Protein AF-A0A427XMD1-F1 (afdb_monomer)

Structure (mmCIF, N/CA/C/O backbone):
data_AF-A0A427XMD1-F1
#
_entry.id   AF-A0A427XMD1-F1
#
loop_
_atom_site.group_PDB
_atom_site.id
_atom_site.type_symbol
_atom_site.label_atom_id
_atom_site.label_alt_id
_atom_site.label_comp_id
_atom_site.label_asym_id
_atom_site.label_entity_id
_atom_site.label_seq_id
_atom_site.pdbx_PDB_ins_code
_atom_site.Cartn_x
_atom_site.Cartn_y
_atom_site.Cartn_z
_atom_site.occupancy
_atom_site.B_iso_or_equiv
_atom_site.auth_seq_id
_atom_site.auth_comp_id
_atom_site.auth_asym_id
_atom_site.auth_atom_id
_atom_site.pdbx_PDB_model_num
ATOM 1 N N . MET A 1 1 ? 3.846 19.536 -23.872 1.00 51.06 1 MET A N 1
ATOM 2 C CA . MET A 1 1 ? 4.154 20.119 -22.542 1.00 51.06 1 MET A CA 1
ATOM 3 C C . MET A 1 1 ? 4.049 19.098 -21.405 1.00 51.06 1 MET A C 1
ATOM 5 O O . MET A 1 1 ? 5.031 18.946 -20.690 1.00 51.06 1 MET A O 1
ATOM 9 N N . ALA A 1 2 ? 2.951 18.340 -21.271 1.00 52.78 2 ALA A N 1
ATOM 10 C CA . ALA A 1 2 ? 2.796 17.311 -20.225 1.00 52.78 2 ALA A CA 1
ATOM 11 C C . ALA A 1 2 ? 3.897 16.225 -20.228 1.00 52.78 2 ALA A C 1
ATOM 13 O O . ALA A 1 2 ? 4.418 15.861 -19.177 1.00 52.78 2 ALA A O 1
ATOM 14 N N . THR A 1 3 ? 4.334 15.774 -21.407 1.00 64.88 3 THR A N 1
ATOM 15 C CA . THR A 1 3 ? 5.387 14.752 -21.559 1.00 64.88 3 THR A CA 1
ATOM 16 C C . THR A 1 3 ? 6.749 15.221 -21.043 1.00 64.88 3 THR A C 1
ATOM 18 O O . THR A 1 3 ? 7.460 14.461 -20.395 1.00 64.88 3 THR A O 1
ATOM 21 N N . ALA A 1 4 ? 7.093 16.494 -21.263 1.00 72.25 4 ALA A N 1
ATOM 22 C CA . ALA A 1 4 ? 8.351 17.075 -20.796 1.00 72.25 4 ALA A CA 1
ATOM 23 C C . ALA A 1 4 ? 8.359 17.275 -19.270 1.00 72.25 4 ALA A C 1
ATOM 25 O O . ALA A 1 4 ? 9.385 17.074 -18.623 1.00 72.25 4 ALA A O 1
ATOM 26 N N . ALA A 1 5 ? 7.213 17.630 -18.681 1.00 71.69 5 ALA A N 1
ATOM 27 C CA . ALA A 1 5 ? 7.061 17.718 -17.231 1.00 71.69 5 ALA A CA 1
ATOM 28 C C . ALA A 1 5 ? 7.192 16.337 -16.563 1.00 71.69 5 ALA A C 1
ATOM 30 O O . ALA A 1 5 ? 7.943 16.194 -15.600 1.00 71.69 5 ALA A O 1
ATOM 31 N N . LEU A 1 6 ? 6.548 15.307 -17.127 1.00 69.06 6 LEU A N 1
ATOM 32 C CA . LEU A 1 6 ? 6.663 13.917 -16.668 1.00 69.06 6 LEU A CA 1
ATOM 33 C C . LEU A 1 6 ? 8.099 13.389 -16.761 1.00 69.06 6 LEU A C 1
ATOM 35 O O . LEU A 1 6 ? 8.588 12.769 -15.820 1.00 69.06 6 LEU A O 1
ATOM 39 N N . GLN A 1 7 ? 8.797 13.676 -17.861 1.00 74.62 7 GLN A N 1
ATOM 40 C CA . GLN A 1 7 ? 10.205 13.309 -18.032 1.00 74.62 7 GLN A CA 1
ATOM 41 C C . GLN A 1 7 ? 11.110 13.997 -17.010 1.00 74.62 7 GLN A C 1
ATOM 43 O O . GLN A 1 7 ? 11.946 13.343 -16.392 1.00 74.62 7 GLN A O 1
ATOM 48 N N . ARG A 1 8 ? 10.922 15.303 -16.789 1.00 79.44 8 ARG A N 1
ATOM 49 C CA . ARG A 1 8 ? 11.677 16.066 -15.785 1.00 79.44 8 ARG A CA 1
ATOM 50 C C . ARG A 1 8 ? 11.442 15.540 -14.375 1.00 79.44 8 ARG A C 1
ATOM 52 O O . ARG A 1 8 ? 12.402 15.382 -13.625 1.00 79.44 8 ARG A O 1
ATOM 59 N N . PHE A 1 9 ? 10.192 15.238 -14.032 1.00 77.25 9 PHE A N 1
ATOM 60 C CA . PHE A 1 9 ? 9.845 14.650 -12.743 1.00 77.25 9 PHE A CA 1
ATOM 61 C C . PHE A 1 9 ? 10.463 13.259 -12.573 1.00 77.25 9 PHE A C 1
ATOM 63 O O . PHE A 1 9 ? 11.109 13.002 -11.562 1.00 77.25 9 PHE A O 1
ATOM 70 N N . SER A 1 10 ? 10.334 12.390 -13.580 1.00 71.44 10 SER A N 1
ATOM 71 C CA . SER A 1 10 ? 10.929 11.051 -13.570 1.00 71.44 10 SER A CA 1
ATOM 72 C C . SER A 1 10 ? 12.451 11.111 -13.410 1.00 71.44 10 SER A C 1
ATOM 74 O O . SER A 1 10 ? 12.996 10.428 -12.548 1.00 71.44 10 SER A O 1
ATOM 76 N N . ALA A 1 11 ? 13.135 11.980 -14.158 1.00 78.38 11 ALA A N 1
ATOM 77 C CA . ALA A 1 11 ? 14.581 12.160 -14.049 1.00 78.38 11 ALA A CA 1
ATOM 78 C C . ALA A 1 11 ? 15.003 12.701 -12.672 1.00 78.38 11 ALA A C 1
ATOM 80 O O . ALA A 1 11 ? 15.972 12.220 -12.086 1.00 78.38 11 ALA A O 1
ATOM 81 N N . PHE A 1 12 ? 14.268 13.677 -12.131 1.00 83.31 12 PHE A N 1
ATOM 82 C CA . PHE A 1 12 ? 14.507 14.205 -10.788 1.00 83.31 12 PHE A CA 1
ATOM 83 C C . PHE A 1 12 ? 14.333 13.128 -9.711 1.00 83.31 12 PHE A C 1
ATOM 85 O O . PHE A 1 12 ? 15.204 12.978 -8.851 1.00 83.31 12 PHE A O 1
ATOM 92 N N . TYR A 1 13 ? 13.230 12.378 -9.776 1.00 73.88 13 TYR A N 1
ATOM 93 C CA . TYR A 1 13 ? 12.914 11.315 -8.831 1.00 73.88 13 TYR A CA 1
ATOM 94 C C . TYR A 1 13 ? 13.966 10.208 -8.878 1.00 73.88 13 TYR A C 1
ATOM 96 O O . TYR A 1 13 ? 14.527 9.877 -7.839 1.00 73.88 13 TYR A O 1
ATOM 104 N N . ASN A 1 14 ? 14.309 9.717 -10.074 1.00 72.81 14 ASN A N 1
ATOM 105 C CA . ASN A 1 14 ? 15.335 8.689 -10.252 1.00 72.81 14 ASN A CA 1
ATOM 106 C C . ASN A 1 14 ? 16.688 9.160 -9.691 1.00 72.81 14 ASN A C 1
ATOM 108 O O . ASN A 1 14 ? 17.288 8.462 -8.886 1.00 72.81 14 ASN A O 1
ATOM 112 N N . ARG A 1 15 ? 17.109 10.405 -9.966 1.00 79.38 15 ARG A N 1
ATOM 113 C CA . ARG A 1 15 ? 18.357 10.963 -9.407 1.00 79.38 15 ARG A CA 1
ATOM 114 C C . ARG A 1 15 ? 18.363 11.003 -7.873 1.00 79.38 15 ARG A C 1
ATOM 116 O O . ARG A 1 15 ? 19.398 10.803 -7.232 1.00 79.38 15 ARG A O 1
ATOM 123 N N . LYS A 1 16 ? 17.225 11.339 -7.261 1.00 75.31 16 LYS A N 1
ATOM 124 C CA . LYS A 1 16 ? 17.088 11.375 -5.798 1.00 75.31 16 LYS A CA 1
ATOM 125 C C . LYS A 1 16 ? 17.032 9.976 -5.201 1.00 75.31 16 LYS A C 1
ATOM 127 O O . LYS A 1 16 ? 17.689 9.748 -4.191 1.00 75.31 16 LYS A O 1
ATOM 132 N N . PHE A 1 17 ? 16.343 9.051 -5.856 1.00 70.56 17 PHE A N 1
ATOM 133 C CA . PHE A 1 17 ? 16.317 7.645 -5.481 1.00 70.56 17 PHE A CA 1
ATOM 134 C C . PHE A 1 17 ? 17.719 7.024 -5.530 1.00 70.56 17 PHE A C 1
ATOM 136 O O . PHE A 1 17 ? 18.131 6.399 -4.561 1.00 70.56 17 PHE A O 1
ATOM 143 N N . ASP A 1 18 ? 18.488 7.282 -6.588 1.00 71.12 18 ASP A N 1
ATOM 144 C CA . ASP A 1 18 ? 19.839 6.730 -6.745 1.00 71.12 18 ASP A CA 1
ATOM 145 C C . ASP A 1 18 ? 20.823 7.275 -5.697 1.00 71.12 18 ASP A C 1
ATOM 147 O O . ASP A 1 18 ? 21.694 6.554 -5.219 1.00 71.12 18 ASP A O 1
ATOM 151 N N . SER A 1 19 ? 20.684 8.550 -5.310 1.00 75.88 19 SER A N 1
ATOM 152 C CA . SER A 1 19 ? 21.583 9.187 -4.333 1.00 75.88 19 SER A CA 1
ATOM 153 C C . SER A 1 19 ? 21.163 8.988 -2.873 1.00 75.88 19 SER A C 1
ATOM 155 O O . SER A 1 19 ? 22.020 8.879 -2.002 1.00 75.88 19 SER A O 1
ATOM 157 N N . HIS A 1 20 ? 19.859 8.980 -2.589 1.00 70.06 20 HIS A N 1
ATOM 158 C CA . HIS A 1 20 ? 19.285 8.926 -1.240 1.00 70.06 20 HIS A CA 1
ATOM 159 C C . HIS A 1 20 ? 18.025 8.042 -1.238 1.00 70.06 20 HIS A C 1
ATOM 161 O O . HIS A 1 20 ? 16.909 8.550 -1.061 1.00 70.06 20 HIS A O 1
ATOM 167 N N . PRO A 1 21 ? 18.169 6.723 -1.442 1.00 66.56 21 PRO A N 1
ATOM 168 C CA . PRO A 1 21 ? 17.037 5.828 -1.676 1.00 66.56 21 PRO A CA 1
ATOM 169 C C . PRO A 1 21 ? 16.071 5.778 -0.489 1.00 66.56 21 PRO A C 1
ATOM 171 O O . PRO A 1 21 ? 14.861 5.900 -0.670 1.00 66.56 21 PRO A O 1
ATOM 174 N N . THR A 1 22 ? 16.590 5.685 0.738 1.00 65.19 22 THR A N 1
ATOM 175 C CA . THR A 1 22 ? 15.776 5.588 1.958 1.00 65.19 22 THR A CA 1
ATOM 176 C C . THR A 1 22 ? 14.961 6.849 2.211 1.00 65.19 22 THR A C 1
ATOM 178 O O . THR A 1 22 ? 13.745 6.779 2.352 1.00 65.19 22 THR A O 1
ATOM 181 N N . THR A 1 23 ? 15.597 8.021 2.204 1.00 66.31 23 THR A N 1
ATOM 182 C CA . THR A 1 23 ? 14.899 9.296 2.424 1.00 66.31 23 THR A CA 1
ATOM 183 C C . THR A 1 23 ? 13.889 9.581 1.318 1.00 66.31 23 THR A C 1
ATOM 185 O O . THR A 1 23 ? 12.787 10.047 1.596 1.00 66.31 23 THR A O 1
ATOM 188 N N . THR A 1 24 ? 14.233 9.265 0.067 1.00 70.75 24 THR A N 1
ATOM 189 C CA . THR A 1 24 ? 13.323 9.452 -1.070 1.00 70.75 24 THR A CA 1
ATOM 190 C C . THR A 1 24 ? 12.080 8.578 -0.926 1.00 70.75 24 THR A C 1
ATOM 192 O O . THR A 1 24 ? 10.974 9.076 -1.121 1.00 70.75 24 THR A O 1
ATOM 195 N N . LEU A 1 25 ? 12.235 7.309 -0.533 1.00 68.06 25 LEU A N 1
ATOM 196 C CA . LEU A 1 25 ? 11.113 6.388 -0.336 1.00 68.06 25 LEU A CA 1
ATOM 197 C C . LEU A 1 25 ? 10.252 6.737 0.878 1.00 68.06 25 LEU A C 1
ATOM 199 O O . LEU A 1 25 ? 9.033 6.689 0.765 1.00 68.06 25 LEU A O 1
ATOM 203 N N . VAL A 1 26 ? 10.848 7.131 2.006 1.00 68.25 26 VAL A N 1
ATOM 204 C CA . VAL A 1 26 ? 10.105 7.596 3.194 1.00 68.25 26 VAL A CA 1
ATOM 205 C C . VAL A 1 26 ? 9.213 8.775 2.837 1.00 68.25 26 VAL A C 1
ATOM 207 O O . VAL A 1 26 ? 7.999 8.717 3.027 1.00 68.25 26 VAL A O 1
ATOM 210 N N . THR A 1 27 ? 9.798 9.819 2.252 1.00 73.56 27 THR A N 1
ATOM 211 C CA . THR A 1 27 ? 9.055 11.028 1.895 1.00 73.56 27 THR A CA 1
ATOM 212 C C . THR A 1 27 ? 8.008 10.743 0.822 1.00 73.56 27 THR A C 1
ATOM 214 O O . THR A 1 27 ? 6.874 11.206 0.937 1.00 73.56 27 THR A O 1
ATOM 217 N N . ALA A 1 28 ? 8.351 9.953 -0.201 1.00 72.50 28 ALA A N 1
ATOM 218 C CA . ALA A 1 28 ? 7.412 9.593 -1.258 1.00 72.50 28 ALA A CA 1
ATOM 219 C C . ALA A 1 28 ? 6.238 8.769 -0.715 1.00 72.50 28 ALA A C 1
ATOM 221 O O . ALA A 1 28 ? 5.094 9.111 -0.990 1.00 72.50 28 ALA A O 1
ATOM 222 N N . ASN A 1 29 ? 6.488 7.739 0.094 1.00 70.88 29 ASN A N 1
ATOM 223 C CA . ASN A 1 29 ? 5.432 6.883 0.635 1.00 70.88 29 ASN A CA 1
ATOM 224 C C . ASN A 1 29 ? 4.533 7.628 1.631 1.00 70.88 29 ASN A C 1
ATOM 226 O O . ASN A 1 29 ? 3.317 7.439 1.603 1.00 70.88 29 ASN A O 1
ATOM 230 N N . GLY A 1 30 ? 5.096 8.503 2.470 1.00 72.38 30 GLY A N 1
ATOM 231 C CA . GLY A 1 30 ? 4.316 9.384 3.342 1.00 72.38 30 GLY A CA 1
ATOM 232 C C . GLY A 1 30 ? 3.404 10.320 2.545 1.00 72.38 30 GLY A C 1
ATOM 233 O O . GLY A 1 30 ? 2.196 10.368 2.787 1.00 72.38 30 GLY A O 1
ATOM 234 N N . ALA A 1 31 ? 3.956 11.010 1.540 1.00 83.06 31 ALA A N 1
ATOM 235 C CA . ALA A 1 31 ? 3.195 11.922 0.688 1.00 83.06 31 ALA A CA 1
ATOM 236 C C . ALA A 1 31 ? 2.112 11.193 -0.123 1.00 83.06 31 ALA A C 1
ATOM 238 O O . ALA A 1 31 ? 0.963 11.627 -0.138 1.00 83.06 31 ALA A O 1
ATOM 239 N N . LEU A 1 32 ? 2.450 10.067 -0.757 1.00 77.75 32 LEU A N 1
ATOM 240 C CA . LEU A 1 32 ? 1.523 9.292 -1.582 1.00 77.75 32 LEU A CA 1
ATOM 241 C C . LEU A 1 32 ? 0.371 8.716 -0.759 1.00 77.75 32 LEU A C 1
ATOM 243 O O . LEU A 1 32 ? -0.776 8.818 -1.184 1.00 77.75 32 LEU A O 1
ATOM 247 N N . SER A 1 33 ? 0.653 8.140 0.412 1.00 72.69 33 SER A N 1
ATOM 248 C CA . SER A 1 33 ? -0.389 7.608 1.301 1.00 72.69 33 SER A CA 1
ATOM 249 C C . SER A 1 33 ? -1.315 8.709 1.809 1.00 72.69 33 SER A C 1
ATOM 251 O O . SER A 1 33 ? -2.527 8.515 1.836 1.00 72.69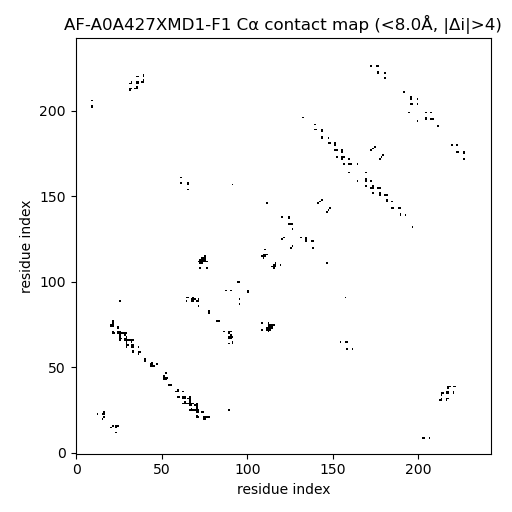 33 SER A O 1
ATOM 253 N N . THR A 1 34 ? -0.760 9.879 2.136 1.00 81.06 34 THR A N 1
ATOM 254 C CA . THR A 1 34 ? -1.542 11.050 2.554 1.00 81.06 34 THR A CA 1
ATOM 255 C C . THR A 1 34 ? -2.441 11.528 1.422 1.00 81.06 34 THR A C 1
ATOM 257 O O . THR A 1 34 ? -3.653 11.566 1.585 1.00 81.06 34 THR A O 1
ATOM 260 N N . ILE A 1 35 ? -1.877 11.820 0.246 1.00 85.31 35 ILE A N 1
ATOM 261 C CA . ILE A 1 35 ? -2.637 12.297 -0.921 1.00 85.31 35 ILE A CA 1
ATOM 262 C C . ILE A 1 35 ? -3.739 11.302 -1.294 1.00 85.31 35 ILE A C 1
ATOM 264 O O . ILE A 1 35 ? -4.868 11.705 -1.562 1.00 85.31 35 ILE A O 1
ATOM 268 N N . ALA A 1 36 ? -3.435 10.005 -1.291 1.00 78.38 36 ALA A N 1
ATOM 269 C CA . ALA A 1 36 ? -4.406 8.970 -1.613 1.00 78.38 36 ALA A CA 1
ATOM 270 C C . ALA A 1 36 ? -5.574 8.925 -0.616 1.00 78.38 36 ALA A C 1
ATOM 272 O O . ALA A 1 36 ? -6.724 8.796 -1.035 1.00 78.38 36 ALA A O 1
ATOM 273 N N . ASP A 1 37 ? -5.299 9.065 0.684 1.00 87.06 37 ASP A N 1
ATOM 274 C CA . ASP A 1 37 ? -6.346 9.156 1.703 1.00 87.06 37 ASP A CA 1
ATOM 275 C C . ASP A 1 37 ? -7.170 10.438 1.547 1.00 87.06 37 ASP A C 1
ATOM 277 O O . ASP A 1 37 ? -8.399 10.376 1.542 1.00 87.06 37 ASP A O 1
ATOM 281 N N . MET A 1 38 ? -6.517 11.578 1.299 1.00 89.19 38 MET A N 1
ATOM 282 C CA . MET A 1 38 ? -7.211 12.842 1.058 1.00 89.19 38 MET A CA 1
ATOM 283 C C . MET A 1 38 ? -8.156 12.749 -0.146 1.00 89.19 38 MET A C 1
ATOM 285 O O . MET A 1 38 ? -9.294 13.210 -0.081 1.00 89.19 38 MET A O 1
ATOM 289 N N . LEU A 1 39 ? -7.715 12.112 -1.234 1.00 87.69 39 LEU A N 1
ATOM 290 C CA . LEU A 1 39 ? -8.544 11.855 -2.413 1.00 87.69 39 LEU A CA 1
ATOM 291 C C . LEU A 1 39 ? -9.701 10.901 -2.106 1.00 87.69 39 LEU A C 1
ATOM 293 O O . LEU A 1 39 ? -10.816 11.134 -2.580 1.00 87.69 39 LEU A O 1
ATOM 297 N N . ALA A 1 40 ? -9.470 9.857 -1.305 1.00 85.06 40 ALA A N 1
ATOM 298 C CA . ALA A 1 40 ? -10.521 8.937 -0.878 1.00 85.06 40 ALA A CA 1
ATOM 299 C C . ALA A 1 40 ? -11.607 9.670 -0.078 1.00 85.06 40 ALA A C 1
ATOM 301 O O . ALA A 1 40 ? -12.798 9.498 -0.343 1.00 85.06 40 ALA A O 1
ATOM 302 N N . GLN A 1 41 ? -11.206 10.522 0.867 1.00 90.12 41 GLN A N 1
ATOM 303 C CA . GLN A 1 41 ? -12.124 11.316 1.682 1.00 90.12 41 GLN A CA 1
ATOM 304 C C . GLN A 1 41 ? -12.905 12.324 0.844 1.00 90.12 41 GLN A C 1
ATOM 306 O O . GLN A 1 41 ? -14.132 12.303 0.873 1.00 90.12 41 GLN A O 1
ATOM 311 N N . THR A 1 42 ? -12.220 13.123 0.021 1.00 89.56 42 THR A N 1
ATOM 312 C CA . THR A 1 42 ? -12.867 14.088 -0.882 1.00 89.56 42 THR A CA 1
ATOM 313 C C . THR A 1 42 ? -13.861 13.404 -1.815 1.00 89.56 42 THR A C 1
ATOM 315 O O . THR A 1 42 ? -14.969 13.897 -1.997 1.00 89.56 42 THR A O 1
ATOM 318 N N . SER A 1 43 ? -13.510 12.238 -2.363 1.00 85.44 43 SER A N 1
ATOM 319 C CA . SER A 1 43 ? -14.422 11.455 -3.205 1.00 85.44 43 SER A CA 1
ATOM 320 C C . SER A 1 43 ? -15.636 10.960 -2.416 1.00 85.44 43 SER A C 1
ATOM 322 O O . SER A 1 43 ? -16.758 11.034 -2.903 1.00 85.44 43 SER A O 1
ATOM 324 N N . GLY A 1 44 ? -15.430 10.477 -1.187 1.00 82.62 44 GLY A N 1
ATOM 325 C CA . GLY A 1 44 ? -16.515 10.043 -0.308 1.00 82.62 44 GLY A CA 1
ATOM 326 C C . GLY A 1 44 ? -17.470 11.177 0.074 1.00 82.62 44 GLY A C 1
ATOM 327 O O . GLY A 1 44 ? -18.673 10.950 0.134 1.00 82.62 44 GLY A O 1
ATOM 328 N N . ILE A 1 45 ? -16.943 12.385 0.282 1.00 86.25 45 ILE A N 1
ATOM 329 C CA . ILE A 1 45 ? -17.714 13.602 0.569 1.00 86.25 45 ILE A CA 1
ATOM 330 C C . ILE A 1 45 ? -18.488 14.050 -0.672 1.00 86.25 45 ILE A C 1
ATOM 332 O O . ILE A 1 45 ? -19.690 14.276 -0.598 1.00 86.25 45 ILE A O 1
ATOM 336 N N . ALA A 1 46 ? -17.821 14.128 -1.825 1.00 85.56 46 ALA A N 1
ATOM 337 C CA . ALA A 1 46 ? -18.425 14.591 -3.073 1.00 85.56 46 ALA A CA 1
ATOM 338 C C . ALA A 1 46 ? -19.517 13.649 -3.608 1.00 85.56 46 ALA A C 1
ATOM 340 O O . ALA A 1 46 ? -20.437 14.097 -4.286 1.00 85.56 46 ALA A O 1
ATOM 341 N N . LEU A 1 47 ? -19.413 12.347 -3.323 1.00 85.56 47 LEU A N 1
ATOM 342 C CA . LEU A 1 47 ? -20.395 11.338 -3.731 1.00 85.56 47 LEU A CA 1
ATOM 343 C C . LEU A 1 47 ? -21.502 11.110 -2.688 1.00 85.56 47 LEU A C 1
ATOM 345 O O . LEU A 1 47 ? -22.426 10.337 -2.948 1.00 85.56 47 LEU A O 1
ATOM 349 N N . ALA A 1 48 ? -21.423 11.741 -1.512 1.00 82.75 48 ALA A N 1
ATOM 350 C CA . ALA A 1 48 ? -22.454 11.617 -0.492 1.00 82.75 48 ALA A CA 1
ATOM 351 C C . ALA A 1 48 ? -23.701 12.402 -0.912 1.00 82.75 48 ALA A C 1
ATOM 353 O O . ALA A 1 48 ? -23.666 13.620 -1.066 1.00 82.75 48 ALA A O 1
ATOM 354 N N . LYS A 1 49 ? -24.809 11.682 -1.107 1.00 72.62 49 LYS A N 1
ATOM 355 C CA . LYS A 1 49 ? -26.087 12.274 -1.514 1.00 72.62 49 LYS A CA 1
ATOM 356 C C . LYS A 1 49 ? -26.766 13.029 -0.367 1.00 72.62 49 LYS A C 1
ATOM 358 O O . LYS A 1 49 ? -27.301 14.103 -0.597 1.00 72.62 49 LYS A O 1
ATOM 363 N N . ASP A 1 50 ? -26.686 12.482 0.847 1.00 68.69 50 ASP A N 1
ATOM 364 C CA . ASP A 1 50 ? -27.302 13.022 2.060 1.00 68.69 50 ASP A CA 1
ATOM 365 C C . ASP A 1 50 ? -26.298 12.944 3.223 1.00 68.69 50 ASP A C 1
ATOM 367 O O . ASP A 1 50 ? -25.630 11.920 3.379 1.00 68.69 50 ASP A O 1
ATOM 371 N N . ASN A 1 51 ? -26.189 14.017 4.020 1.00 76.00 51 ASN A N 1
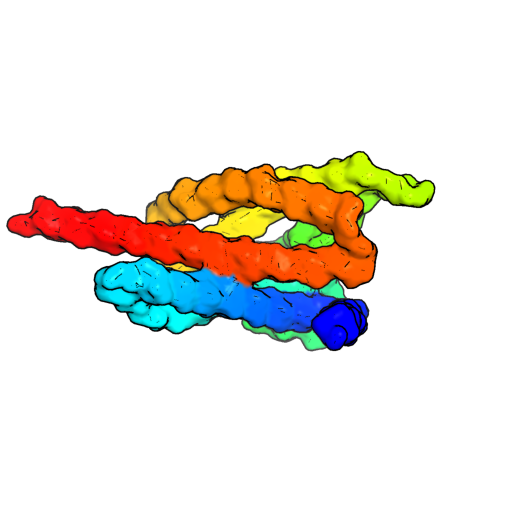ATOM 372 C CA . ASN A 1 51 ? -25.240 14.181 5.136 1.00 76.00 51 ASN A CA 1
ATOM 373 C C . ASN A 1 51 ? -23.795 13.769 4.790 1.00 76.00 51 ASN A C 1
ATOM 375 O O . ASN A 1 51 ? -23.344 12.687 5.189 1.00 76.00 51 ASN A O 1
ATOM 379 N N . PRO A 1 52 ? -23.048 14.618 4.054 1.00 80.81 52 PRO A N 1
ATOM 380 C CA . PRO A 1 52 ? -21.655 14.334 3.758 1.00 80.81 52 PRO A CA 1
ATOM 381 C C . PRO A 1 52 ? -20.864 14.143 5.060 1.00 80.81 52 PRO A C 1
ATOM 383 O O . PRO A 1 52 ? -21.027 14.930 5.994 1.00 80.81 52 PRO A O 1
ATOM 386 N N . PRO A 1 53 ? -20.021 13.099 5.144 1.00 82.19 53 PRO A N 1
ATOM 387 C CA . PRO A 1 53 ? -19.195 12.882 6.321 1.00 82.19 53 PRO A CA 1
ATOM 388 C C . PRO A 1 53 ? -18.205 14.038 6.491 1.00 82.19 53 PRO A C 1
ATOM 390 O O . PRO A 1 53 ? -17.710 14.589 5.509 1.00 82.19 53 PRO A O 1
ATOM 393 N N . GLU A 1 54 ? -17.883 14.378 7.735 1.00 87.38 54 GLU A N 1
ATOM 394 C CA . GLU A 1 54 ? -16.804 15.322 8.012 1.00 87.38 54 GLU A CA 1
ATOM 395 C C . GLU A 1 54 ? -15.440 14.731 7.640 1.00 87.38 54 GLU A C 1
ATOM 397 O O . GLU A 1 54 ? -15.259 13.515 7.516 1.00 87.38 54 GLU A O 1
ATOM 402 N N . TYR A 1 55 ? -14.472 15.621 7.447 1.00 88.62 55 TYR A N 1
ATOM 403 C CA . TYR A 1 55 ? -13.114 15.232 7.117 1.00 88.62 55 TYR A CA 1
ATOM 404 C C . TYR A 1 55 ? -12.397 14.651 8.342 1.00 88.62 55 TYR A C 1
ATOM 406 O O . TYR A 1 55 ? -12.263 15.313 9.371 1.00 88.62 55 TYR A O 1
ATOM 414 N N . ASP A 1 56 ? -11.881 13.433 8.214 1.00 88.94 56 ASP A N 1
ATOM 415 C CA . ASP A 1 56 ? -11.178 12.716 9.272 1.00 88.94 56 ASP A CA 1
ATOM 416 C C . ASP A 1 56 ? -9.661 12.926 9.149 1.00 88.94 56 ASP A C 1
ATOM 418 O O . ASP A 1 56 ? -8.934 12.185 8.475 1.00 88.94 56 ASP A O 1
ATOM 422 N N . TRP A 1 57 ? -9.173 13.960 9.834 1.00 88.88 57 TRP A N 1
ATOM 423 C CA . TRP A 1 57 ? -7.745 14.272 9.913 1.00 88.88 57 TRP A CA 1
ATOM 424 C C . TRP A 1 57 ? -6.941 13.216 10.673 1.00 88.88 57 TRP A C 1
ATOM 426 O O . TRP A 1 57 ? -5.761 13.016 10.374 1.00 88.88 57 TRP A O 1
ATOM 436 N N . ALA A 1 58 ? -7.556 12.522 11.635 1.00 80.56 58 ALA A N 1
ATOM 437 C CA . ALA A 1 58 ? -6.883 11.473 12.390 1.00 80.56 58 ALA A CA 1
ATOM 438 C C . ALA A 1 58 ? -6.563 10.287 11.473 1.00 80.56 58 ALA A C 1
ATOM 440 O O . ALA A 1 58 ? -5.439 9.782 11.482 1.00 80.56 58 ALA A O 1
ATOM 441 N N . ARG A 1 59 ? -7.500 9.898 10.604 1.00 81.12 59 ARG A N 1
ATOM 442 C CA . ARG A 1 59 ? -7.269 8.897 9.556 1.00 81.12 59 ARG A CA 1
ATOM 443 C C . ARG A 1 59 ? -6.172 9.321 8.586 1.00 81.12 59 ARG A C 1
ATOM 445 O O . ARG A 1 59 ? -5.271 8.521 8.337 1.00 81.12 59 ARG A O 1
ATOM 452 N N . THR A 1 60 ? -6.181 10.561 8.096 1.00 85.88 60 THR A N 1
ATOM 453 C CA . THR A 1 60 ? -5.095 11.063 7.233 1.00 85.88 60 THR A CA 1
ATOM 454 C C . THR A 1 60 ? -3.742 10.999 7.944 1.00 85.88 60 THR A C 1
ATOM 456 O O . THR A 1 60 ? -2.756 10.557 7.353 1.00 85.88 60 THR A O 1
ATOM 459 N N . GLY A 1 61 ? -3.700 11.339 9.236 1.00 75.44 61 GLY A N 1
ATOM 460 C CA . GLY A 1 61 ? -2.517 11.183 10.082 1.00 75.44 61 GLY A CA 1
ATOM 461 C C . GLY A 1 61 ? -2.032 9.733 10.175 1.00 75.44 61 GLY A C 1
ATOM 462 O O . GLY A 1 61 ? -0.841 9.479 10.012 1.00 75.44 61 GLY A O 1
ATOM 463 N N . ARG A 1 62 ? -2.935 8.756 10.344 1.00 81.88 62 ARG A N 1
ATOM 464 C CA . ARG A 1 62 ? -2.584 7.320 10.345 1.00 81.88 62 ARG A CA 1
ATOM 465 C C . ARG A 1 62 ? -1.996 6.872 9.004 1.00 81.88 62 ARG A C 1
ATOM 467 O O . ARG A 1 62 ? -1.011 6.137 8.987 1.00 81.88 62 ARG A O 1
ATOM 474 N N . PHE A 1 63 ? -2.548 7.340 7.882 1.00 76.31 63 PHE A N 1
ATOM 475 C CA . PHE A 1 63 ? -2.008 7.062 6.544 1.00 76.31 63 PHE A CA 1
ATOM 476 C C . PHE A 1 63 ? -0.633 7.698 6.318 1.00 76.31 63 PHE A C 1
ATOM 478 O O . PHE A 1 63 ? 0.237 7.063 5.718 1.00 76.31 63 PHE A O 1
ATOM 485 N N . LEU A 1 64 ? -0.405 8.907 6.838 1.00 78.06 64 LEU A N 1
ATOM 486 C CA . LEU A 1 64 ? 0.908 9.549 6.831 1.00 78.06 64 LEU A CA 1
ATOM 487 C C . LEU A 1 64 ? 1.921 8.741 7.651 1.00 78.06 64 LEU A C 1
ATOM 489 O O . LEU A 1 64 ? 2.983 8.403 7.133 1.00 78.06 64 LEU A O 1
ATOM 493 N N . VAL A 1 65 ? 1.585 8.390 8.897 1.00 72.19 65 VAL A N 1
ATOM 494 C CA . VAL A 1 65 ? 2.453 7.603 9.793 1.00 72.19 65 VAL A CA 1
ATOM 495 C C . VAL A 1 65 ? 2.778 6.243 9.178 1.00 72.19 65 VAL A C 1
ATOM 497 O O . VAL A 1 65 ? 3.942 5.851 9.131 1.00 72.19 65 VAL A O 1
ATOM 500 N N . PHE A 1 66 ? 1.777 5.549 8.632 1.00 71.94 66 PHE A N 1
ATOM 501 C CA . PHE A 1 66 ? 1.988 4.284 7.933 1.00 71.94 66 PHE A CA 1
ATOM 502 C C . PHE A 1 66 ? 2.883 4.451 6.695 1.00 71.94 66 PHE A C 1
ATOM 504 O O . PHE A 1 66 ? 3.825 3.684 6.505 1.00 71.94 66 PHE A O 1
ATOM 511 N N . GLY A 1 67 ? 2.628 5.468 5.866 1.00 66.62 67 GLY A N 1
ATOM 512 C CA . GLY A 1 67 ? 3.417 5.742 4.665 1.00 66.62 67 GLY A CA 1
ATOM 51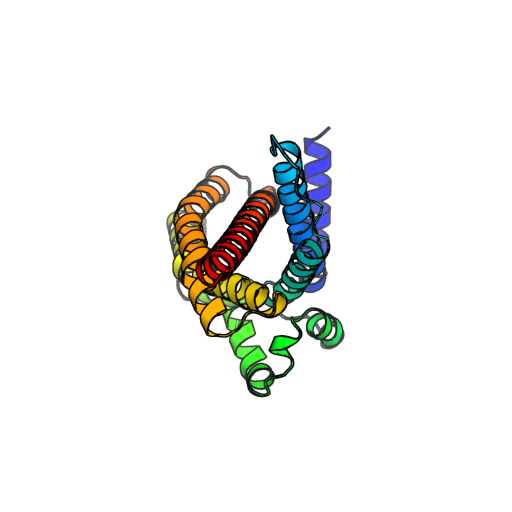3 C C . GLY A 1 67 ? 4.880 6.055 4.979 1.00 66.62 67 GLY A C 1
ATOM 514 O O . GLY A 1 67 ? 5.778 5.495 4.350 1.00 66.62 67 GLY A O 1
ATOM 515 N N . LEU A 1 68 ? 5.127 6.891 5.989 1.00 69.44 68 LEU A N 1
ATOM 516 C CA . LEU A 1 68 ? 6.476 7.191 6.464 1.00 69.44 68 LEU A CA 1
ATOM 517 C C . LEU A 1 68 ? 7.161 5.935 7.014 1.00 69.44 68 LEU A C 1
ATOM 519 O O . LEU A 1 68 ? 8.310 5.685 6.662 1.00 69.44 68 LEU A O 1
ATOM 523 N N . GLY A 1 69 ? 6.456 5.117 7.801 1.00 64.38 69 GLY A N 1
ATOM 524 C CA . GLY A 1 69 ? 7.014 3.916 8.431 1.00 64.38 69 GLY A CA 1
ATOM 525 C C . GLY A 1 69 ? 7.238 2.723 7.514 1.00 64.38 69 GLY A C 1
ATOM 526 O O . GLY A 1 69 ? 8.104 1.894 7.789 1.00 64.38 69 GLY A O 1
ATOM 527 N N . MET A 1 70 ? 6.543 2.661 6.380 1.00 65.25 70 MET A N 1
ATOM 528 C CA . MET A 1 70 ? 6.838 1.692 5.321 1.00 65.25 70 MET A CA 1
ATOM 529 C C . MET A 1 70 ? 8.051 2.096 4.475 1.00 65.25 70 MET A C 1
ATOM 531 O O . MET A 1 70 ? 8.676 1.243 3.850 1.00 65.25 70 MET A O 1
ATOM 535 N N . GLY A 1 71 ? 8.416 3.381 4.462 1.00 59.72 71 GLY A N 1
ATOM 536 C CA . GLY A 1 71 ? 9.561 3.914 3.724 1.00 59.72 71 GLY A CA 1
ATOM 537 C C . GLY A 1 71 ? 10.881 3.181 3.964 1.00 59.72 71 GLY A C 1
ATOM 538 O O . GLY A 1 71 ? 11.491 2.741 2.988 1.00 59.72 71 GLY A O 1
ATOM 539 N N . PRO A 1 72 ? 11.322 3.001 5.222 1.00 57.41 72 PRO A N 1
ATOM 540 C CA . PRO A 1 72 ? 12.544 2.279 5.518 1.00 57.41 72 PRO A CA 1
ATOM 541 C C . PRO A 1 72 ? 12.401 0.805 5.154 1.00 57.41 72 PRO A C 1
ATOM 543 O O . PRO A 1 72 ? 13.259 0.289 4.459 1.00 57.41 72 PRO A O 1
ATOM 546 N N . ILE A 1 73 ? 11.283 0.160 5.506 1.00 58.72 73 ILE A N 1
ATOM 547 C CA . ILE A 1 73 ? 11.046 -1.266 5.222 1.00 58.72 73 ILE A CA 1
ATOM 548 C C . ILE A 1 73 ? 11.179 -1.573 3.725 1.00 58.72 73 ILE A C 1
ATOM 550 O O . ILE A 1 73 ? 11.670 -2.632 3.370 1.00 58.72 73 ILE A O 1
ATOM 554 N N . VAL A 1 74 ? 10.772 -0.658 2.845 1.00 58.38 74 VAL A N 1
ATOM 555 C CA . VAL A 1 74 ? 10.851 -0.821 1.383 1.00 58.38 74 VAL A CA 1
ATOM 556 C C . VAL A 1 74 ? 12.242 -0.456 0.833 1.00 58.38 74 VAL A C 1
ATOM 558 O O . VAL A 1 74 ? 12.662 -0.973 -0.204 1.00 58.38 74 VAL A O 1
ATOM 561 N N . ALA A 1 75 ? 12.988 0.411 1.519 1.00 57.28 75 ALA A N 1
ATOM 562 C CA . ALA A 1 75 ? 14.262 0.935 1.045 1.00 57.28 75 ALA A CA 1
ATOM 563 C C . ALA A 1 75 ? 15.440 -0.045 1.205 1.00 57.28 75 ALA A C 1
ATOM 565 O O . ALA A 1 75 ? 15.463 -0.866 2.120 1.00 57.28 75 ALA A O 1
ATOM 566 N N . PRO A 1 76 ? 16.474 0.049 0.344 1.00 54.66 76 PRO A N 1
ATOM 567 C CA . PRO A 1 76 ? 17.740 -0.635 0.588 1.00 54.66 76 PRO A CA 1
ATOM 568 C C . PRO A 1 76 ? 18.374 -0.177 1.917 1.00 54.66 76 PRO A C 1
ATOM 570 O O . PRO A 1 76 ? 18.086 0.933 2.384 1.00 54.66 76 PRO A O 1
ATOM 573 N N . PRO A 1 77 ? 19.244 -1.011 2.530 1.00 56.06 77 PRO A N 1
ATOM 574 C CA . PRO A 1 77 ? 19.921 -0.661 3.772 1.00 56.06 77 PRO A CA 1
ATOM 575 C C . PRO A 1 77 ? 20.646 0.680 3.648 1.00 56.06 77 PRO A C 1
ATOM 577 O O . PRO A 1 77 ? 21.226 0.964 2.595 1.00 56.06 77 PRO A O 1
ATOM 580 N N . PRO A 1 78 ? 20.615 1.497 4.714 1.00 56.19 78 PRO A N 1
ATOM 581 C CA . PRO A 1 78 ? 21.262 2.791 4.704 1.00 56.19 78 PRO A CA 1
ATOM 582 C C . PRO A 1 78 ? 22.754 2.653 4.369 1.00 56.19 78 PRO A C 1
ATOM 584 O O . PRO A 1 78 ? 23.427 1.794 4.942 1.00 56.19 78 PRO A O 1
ATOM 587 N N . PRO A 1 79 ? 23.301 3.502 3.481 1.00 52.22 79 PRO A N 1
ATOM 588 C CA . PRO A 1 79 ? 24.707 3.427 3.092 1.00 52.22 79 PRO A CA 1
ATOM 589 C C . PRO A 1 79 ? 25.662 3.833 4.228 1.00 52.22 79 PRO A C 1
ATOM 591 O O . PRO A 1 79 ? 26.855 3.559 4.137 1.00 52.22 79 PRO A O 1
ATOM 594 N N . SER A 1 80 ? 25.166 4.476 5.298 1.00 52.72 80 SER A N 1
ATOM 595 C CA . SER A 1 80 ? 25.971 4.844 6.467 1.00 52.72 80 SER A CA 1
ATOM 596 C C . SER A 1 80 ? 25.166 4.882 7.784 1.00 52.72 80 SER A C 1
ATOM 598 O O . SER A 1 80 ? 23.959 5.163 7.764 1.00 52.72 80 SER A O 1
ATOM 600 N N . PRO A 1 81 ? 25.828 4.690 8.948 1.00 54.56 81 PRO A N 1
ATOM 601 C CA . PRO A 1 81 ? 25.208 4.767 10.278 1.00 54.56 81 PRO A CA 1
ATOM 602 C C . PRO A 1 81 ? 24.494 6.095 10.580 1.00 54.56 81 PRO A C 1
ATOM 604 O O . PRO A 1 81 ? 23.597 6.140 11.416 1.00 54.56 81 PRO A O 1
ATOM 607 N N . ALA A 1 82 ? 24.837 7.178 9.877 1.00 50.78 82 ALA A N 1
ATOM 608 C CA . ALA A 1 82 ? 24.269 8.511 10.088 1.00 50.78 82 ALA A CA 1
ATOM 609 C C . ALA A 1 82 ? 22.778 8.633 9.710 1.00 50.78 82 ALA A C 1
ATOM 611 O O . ALA A 1 82 ? 22.118 9.585 10.112 1.00 50.78 82 ALA A O 1
ATOM 612 N N . SER A 1 83 ? 22.230 7.676 8.955 1.00 50.72 83 SER A N 1
ATOM 613 C CA . SER A 1 83 ? 20.807 7.657 8.568 1.00 50.72 83 SER A CA 1
ATOM 614 C C . SER A 1 83 ? 19.930 6.768 9.462 1.00 50.72 83 SER A C 1
ATOM 616 O O . SER A 1 83 ? 18.705 6.789 9.333 1.00 50.72 83 SER A O 1
ATOM 618 N N . LEU A 1 84 ? 20.533 6.060 10.429 1.00 55.03 84 LEU A N 1
ATOM 619 C CA . LEU A 1 84 ? 19.821 5.263 11.437 1.00 55.03 84 LEU A CA 1
ATOM 620 C C . LEU A 1 84 ? 18.825 6.080 12.283 1.00 55.03 84 LEU A C 1
ATOM 622 O O . LEU A 1 84 ? 17.709 5.596 12.466 1.00 55.03 84 LEU A O 1
ATOM 626 N N . PRO A 1 85 ? 19.130 7.311 12.748 1.00 54.91 85 PRO A N 1
ATOM 627 C CA . PRO A 1 85 ? 18.185 8.087 13.555 1.00 54.91 85 PRO A CA 1
ATOM 628 C C . PRO A 1 85 ? 16.886 8.407 12.805 1.00 54.91 85 PRO A C 1
ATOM 630 O O . PRO A 1 85 ? 15.802 8.316 13.369 1.00 54.91 85 PRO A O 1
ATOM 633 N N . PHE A 1 86 ? 16.978 8.711 11.508 1.00 49.69 86 PHE A N 1
ATOM 634 C CA . PHE A 1 86 ? 15.821 9.017 10.660 1.00 49.69 86 PHE A CA 1
ATOM 635 C C . PHE A 1 86 ? 14.943 7.781 10.391 1.00 49.69 86 PHE A C 1
ATOM 637 O O . PHE A 1 86 ? 13.716 7.872 10.333 1.00 49.69 86 PHE A O 1
ATOM 644 N N . VAL A 1 87 ? 15.563 6.604 10.273 1.00 51.22 87 VAL A N 1
ATOM 645 C CA . VAL A 1 87 ? 14.865 5.317 10.122 1.00 51.22 87 VAL A CA 1
ATOM 646 C C . VAL A 1 87 ? 14.156 4.906 11.416 1.00 51.22 87 VAL A C 1
ATOM 648 O O . VAL A 1 87 ? 13.016 4.453 11.377 1.00 51.22 87 VAL A O 1
ATOM 651 N N . LEU A 1 88 ? 14.794 5.122 12.568 1.00 53.44 88 LEU A N 1
ATOM 652 C CA . LEU A 1 88 ? 14.198 4.840 13.876 1.00 53.44 88 LEU A CA 1
ATOM 653 C C . LEU A 1 88 ? 13.027 5.779 14.198 1.00 53.44 88 LEU A C 1
ATOM 655 O O . LEU A 1 88 ? 12.045 5.332 14.781 1.00 53.44 88 LEU A O 1
ATOM 659 N N . LEU A 1 89 ? 13.098 7.047 13.776 1.00 53.50 89 LEU A N 1
ATOM 660 C CA . LEU A 1 89 ? 12.009 8.020 13.937 1.00 53.50 89 LEU A CA 1
ATOM 661 C C . LEU A 1 89 ? 10.806 7.767 13.019 1.00 53.50 89 LEU A C 1
ATOM 663 O O . LEU A 1 89 ? 9.704 8.209 13.333 1.00 53.50 89 LEU A O 1
ATOM 667 N N . SER A 1 90 ? 11.013 7.114 11.874 1.00 47.19 90 SER A N 1
ATOM 668 C CA . SER A 1 90 ? 9.938 6.818 10.919 1.00 47.19 90 SER A CA 1
ATOM 669 C C . SER A 1 90 ? 9.270 5.470 11.179 1.00 47.19 90 SER A C 1
ATOM 671 O O . SER A 1 90 ? 8.122 5.296 10.782 1.00 47.19 90 SER A O 1
ATOM 673 N N . ALA A 1 91 ? 9.931 4.534 11.868 1.00 49.69 91 ALA A N 1
ATOM 674 C CA . ALA A 1 91 ? 9.334 3.259 12.246 1.00 49.69 91 ALA A CA 1
ATOM 675 C C . ALA A 1 91 ? 8.089 3.467 13.139 1.00 49.69 91 ALA A C 1
ATOM 677 O O . ALA A 1 91 ? 8.136 4.264 14.079 1.00 49.69 91 ALA A O 1
ATOM 678 N N . PRO A 1 92 ? 6.977 2.744 12.901 1.00 49.00 92 PRO A N 1
ATOM 679 C CA . PRO A 1 92 ? 5.825 2.787 13.791 1.00 49.00 92 PRO A CA 1
ATOM 680 C C . PRO A 1 92 ? 6.239 2.477 15.235 1.00 49.00 92 PRO A C 1
ATOM 682 O O . PRO A 1 92 ? 6.935 1.489 15.480 1.00 49.00 92 PRO A O 1
ATOM 685 N N . ALA A 1 93 ? 5.778 3.283 16.195 1.00 42.53 93 ALA A N 1
ATOM 686 C CA . ALA A 1 93 ? 6.177 3.191 17.605 1.00 42.53 93 ALA A CA 1
ATOM 687 C C . ALA A 1 93 ? 6.010 1.784 18.223 1.00 42.53 93 ALA A C 1
ATOM 689 O O . ALA A 1 93 ? 6.738 1.425 19.145 1.00 42.53 93 ALA A O 1
ATOM 690 N N . PHE A 1 94 ? 5.112 0.951 17.682 1.00 50.44 94 PHE A N 1
ATOM 691 C CA . PHE A 1 94 ? 4.894 -0.422 18.146 1.00 50.44 94 PHE A CA 1
ATOM 692 C C . PHE A 1 94 ? 6.051 -1.392 17.828 1.00 50.44 94 PHE A C 1
ATOM 694 O O . PHE A 1 94 ? 6.180 -2.415 18.495 1.00 50.44 94 PHE A O 1
ATOM 701 N N . LEU A 1 95 ? 6.918 -1.084 16.854 1.00 46.59 95 LEU A N 1
ATOM 702 C CA . LEU A 1 95 ? 8.116 -1.886 16.556 1.00 46.59 95 LEU A CA 1
ATOM 703 C C . LEU A 1 95 ? 9.287 -1.560 17.496 1.00 46.59 95 LEU A C 1
ATOM 705 O O . LEU A 1 95 ? 10.162 -2.398 17.707 1.00 46.59 95 LEU A O 1
ATOM 709 N N . LEU A 1 96 ? 9.280 -0.367 18.098 1.00 47.16 96 LEU A N 1
ATOM 710 C CA . LEU A 1 96 ? 10.353 0.132 18.963 1.00 47.16 96 LEU A CA 1
ATOM 711 C C . LEU A 1 96 ? 10.344 -0.492 20.372 1.00 47.16 96 LEU A C 1
ATOM 713 O O . LEU A 1 96 ? 11.324 -0.350 21.097 1.00 47.16 96 LEU A O 1
ATOM 717 N N . LEU A 1 97 ? 9.276 -1.202 20.760 1.00 46.00 97 LEU A N 1
ATOM 718 C CA . LEU A 1 97 ? 9.107 -1.752 22.113 1.00 46.00 97 LEU A CA 1
ATOM 719 C C . LEU A 1 97 ? 9.467 -3.241 22.265 1.00 46.00 97 LEU A C 1
ATOM 721 O O . LEU A 1 97 ? 9.429 -3.746 23.385 1.00 46.00 97 LEU A O 1
ATOM 725 N N . SER A 1 98 ? 9.834 -3.962 21.196 1.00 43.06 98 SER A N 1
ATOM 726 C CA . SER A 1 98 ? 10.227 -5.377 21.319 1.00 43.06 98 SER A CA 1
ATOM 727 C C . SER A 1 98 ? 11.751 -5.567 21.166 1.00 43.06 98 SER A C 1
ATOM 729 O O . SER A 1 98 ? 12.302 -5.262 20.107 1.00 43.06 98 SER A O 1
ATOM 731 N N . PRO A 1 99 ? 12.462 -6.120 22.171 1.00 38.16 99 PRO A N 1
ATOM 732 C CA . PRO A 1 99 ? 13.895 -6.444 22.066 1.00 38.16 99 PRO A CA 1
ATOM 733 C C . PRO A 1 99 ? 14.203 -7.437 20.932 1.00 38.16 99 PRO A C 1
ATOM 735 O O . PRO A 1 99 ? 15.287 -7.440 20.354 1.00 38.16 99 PRO A O 1
ATOM 738 N N . ILE A 1 100 ? 13.207 -8.255 20.580 1.00 41.78 100 ILE A N 1
ATOM 739 C CA . ILE A 1 100 ? 13.238 -9.226 19.484 1.00 41.78 100 ILE A CA 1
ATOM 740 C C . ILE A 1 100 ? 13.346 -8.524 18.124 1.00 41.78 100 ILE A C 1
ATOM 742 O O . ILE A 1 100 ? 14.047 -9.017 17.241 1.00 41.78 100 ILE A O 1
ATOM 746 N N . TYR A 1 101 ? 12.718 -7.355 17.958 1.00 46.25 101 TYR A N 1
ATOM 747 C CA . TYR A 1 101 ? 12.809 -6.585 16.721 1.00 46.25 101 TYR A CA 1
ATOM 748 C C . TYR A 1 101 ? 14.239 -6.122 16.467 1.00 46.25 101 TYR A C 1
ATOM 750 O O . TYR A 1 101 ? 14.718 -6.337 15.372 1.00 46.25 101 TYR A O 1
ATOM 758 N N . ILE A 1 102 ? 14.970 -5.600 17.459 1.00 39.12 102 ILE A N 1
ATOM 759 C CA . ILE A 1 102 ? 16.354 -5.112 17.273 1.00 39.12 102 ILE A CA 1
ATOM 760 C C . ILE A 1 102 ? 17.311 -6.242 16.845 1.00 39.12 102 ILE A C 1
ATOM 762 O O . ILE A 1 102 ? 18.180 -6.027 16.001 1.00 39.12 102 ILE A O 1
ATOM 766 N N . LEU A 1 103 ? 17.124 -7.455 17.376 1.00 38.84 103 LEU A N 1
ATOM 767 C CA . LEU A 1 103 ? 17.953 -8.625 17.059 1.00 38.84 103 LEU A CA 1
ATOM 768 C C . LEU A 1 103 ? 17.599 -9.265 15.708 1.00 38.84 103 LEU A C 1
ATOM 770 O O . LEU A 1 103 ? 18.485 -9.729 14.992 1.00 38.84 103 LEU A O 1
ATOM 774 N N . LEU A 1 104 ? 16.314 -9.271 15.339 1.00 38.44 104 LEU A N 1
ATOM 775 C CA . LEU A 1 104 ? 15.844 -9.795 14.055 1.00 38.44 104 LEU A CA 1
ATOM 776 C C . LEU A 1 104 ? 15.832 -8.737 12.949 1.00 38.44 104 LEU A C 1
ATOM 778 O O . LEU A 1 104 ? 15.705 -9.104 11.786 1.00 38.44 104 LEU A O 1
ATOM 782 N N . TYR A 1 105 ? 15.994 -7.454 13.279 1.00 44.03 105 TYR A N 1
ATOM 783 C CA . TYR A 1 105 ? 15.915 -6.322 12.356 1.00 44.03 105 TYR A CA 1
ATOM 784 C C . TYR A 1 105 ? 16.818 -6.505 11.136 1.00 44.03 105 TYR A C 1
ATOM 786 O O . TYR A 1 105 ? 16.303 -6.349 10.040 1.00 44.03 105 TYR A O 1
ATOM 794 N N . PRO A 1 106 ? 18.092 -6.931 11.239 1.00 34.75 106 PRO A N 1
ATOM 795 C CA . PRO A 1 106 ? 18.938 -7.136 10.060 1.00 34.75 106 PRO A CA 1
ATOM 796 C C . PRO A 1 106 ? 18.461 -8.289 9.161 1.00 34.75 106 PRO A C 1
ATOM 798 O O . PRO A 1 106 ? 18.564 -8.202 7.938 1.00 34.75 106 PRO A O 1
ATOM 801 N N . LEU A 1 107 ? 17.912 -9.356 9.754 1.00 40.12 107 LEU A N 1
ATOM 802 C CA . LEU A 1 107 ? 17.415 -10.537 9.043 1.00 40.12 107 LEU A CA 1
ATOM 803 C C . LEU A 1 107 ? 16.061 -10.252 8.383 1.00 40.12 107 LEU A C 1
ATOM 805 O O . LEU A 1 107 ? 15.903 -10.477 7.185 1.00 40.12 107 LEU A O 1
ATOM 809 N N . LEU A 1 108 ? 15.127 -9.675 9.140 1.00 41.41 108 LEU A N 1
ATOM 810 C CA . LEU A 1 108 ? 13.849 -9.166 8.655 1.00 41.41 108 LEU A CA 1
ATOM 811 C C . LEU A 1 108 ? 14.086 -8.145 7.546 1.00 41.41 108 LEU A C 1
ATOM 813 O O . LEU A 1 108 ? 13.565 -8.335 6.462 1.00 41.41 108 LEU A O 1
ATOM 817 N N . TRP A 1 109 ? 14.964 -7.162 7.747 1.00 39.62 109 TRP A N 1
ATOM 818 C CA . TRP A 1 109 ? 15.338 -6.160 6.744 1.00 39.62 109 TRP A CA 1
ATOM 819 C C . TRP A 1 109 ? 15.958 -6.770 5.480 1.00 39.62 109 TRP A C 1
ATOM 821 O O . TRP A 1 109 ? 15.665 -6.330 4.368 1.00 39.62 109 TRP A O 1
ATOM 831 N N . SER A 1 110 ? 16.784 -7.813 5.607 1.00 36.56 110 SER A N 1
ATOM 832 C CA . SER A 1 110 ? 17.350 -8.526 4.450 1.00 36.56 110 SER A CA 1
ATOM 833 C C . SER A 1 110 ? 16.318 -9.342 3.657 1.00 36.56 110 SER A C 1
ATOM 835 O O . SER A 1 110 ? 16.535 -9.602 2.476 1.00 36.56 110 SER A O 1
ATOM 837 N N . LEU A 1 111 ? 15.196 -9.711 4.284 1.00 42.38 111 LEU A N 1
ATOM 838 C CA . LEU A 1 111 ? 14.105 -10.490 3.689 1.00 42.38 111 LEU A CA 1
ATOM 839 C C . LEU A 1 111 ? 12.943 -9.609 3.199 1.00 42.38 111 LEU A C 1
ATOM 841 O O . LEU A 1 111 ? 12.301 -9.962 2.215 1.00 42.38 111 LEU A O 1
ATOM 845 N N . THR A 1 112 ? 12.676 -8.477 3.859 1.00 45.00 112 THR A N 1
ATOM 846 C CA . THR A 1 112 ? 11.512 -7.613 3.602 1.00 45.00 112 THR A CA 1
ATOM 847 C C . THR A 1 112 ? 11.833 -6.350 2.809 1.00 45.00 112 THR A C 1
ATOM 849 O O . THR A 1 112 ? 10.924 -5.802 2.183 1.00 45.00 112 THR A O 1
ATOM 852 N N . SER A 1 113 ? 13.098 -5.905 2.766 1.00 51.38 113 SER A N 1
ATOM 853 C CA . SER A 1 113 ? 13.483 -4.789 1.895 1.00 51.38 113 SER A CA 1
ATOM 854 C C . SER A 1 113 ? 13.364 -5.175 0.434 1.00 51.38 113 SER A C 1
ATOM 856 O O . SER A 1 113 ? 13.794 -6.258 0.031 1.00 51.38 113 SER A O 1
ATOM 858 N N . THR A 1 114 ? 12.822 -4.274 -0.392 1.00 54.97 114 THR A N 1
ATOM 859 C CA . THR A 1 114 ? 12.697 -4.508 -1.836 1.00 54.97 114 THR A CA 1
ATOM 860 C C . THR A 1 114 ? 14.053 -4.894 -2.430 1.00 54.97 114 THR A C 1
ATOM 862 O O . THR A 1 114 ? 14.121 -5.805 -3.242 1.00 54.97 114 THR A O 1
ATOM 865 N N . GLY A 1 115 ? 15.157 -4.310 -1.950 1.00 57.06 115 GLY A N 1
ATOM 866 C CA . GLY A 1 115 ? 16.510 -4.697 -2.361 1.00 57.06 115 GLY A CA 1
ATOM 867 C C . GLY A 1 115 ? 16.952 -6.097 -1.906 1.00 57.06 115 GLY A C 1
ATOM 868 O O . GLY A 1 115 ? 17.587 -6.813 -2.679 1.00 57.06 115 GLY A O 1
ATOM 869 N N . GLY A 1 116 ? 16.638 -6.510 -0.676 1.00 57.75 116 GLY A N 1
ATOM 870 C CA . GLY A 1 116 ? 16.983 -7.837 -0.154 1.00 57.75 116 GLY A CA 1
ATOM 871 C C . GLY A 1 116 ? 16.165 -8.962 -0.794 1.00 57.75 116 GLY A C 1
ATOM 872 O O . GLY A 1 116 ? 16.720 -9.963 -1.255 1.00 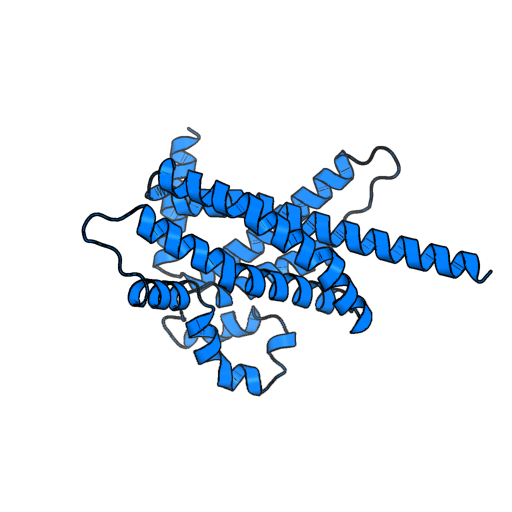57.75 116 GLY A O 1
ATOM 873 N N . TRP A 1 117 ? 14.860 -8.738 -0.938 1.00 61.25 117 TRP A N 1
ATOM 874 C CA . TRP A 1 117 ? 13.943 -9.637 -1.629 1.00 61.25 117 TRP A CA 1
ATOM 875 C C . TRP A 1 117 ? 14.273 -9.779 -3.122 1.00 61.25 117 TRP A C 1
ATOM 877 O O . TRP A 1 117 ? 14.341 -10.896 -3.636 1.00 61.25 117 TRP A O 1
ATOM 887 N N . LEU A 1 118 ? 14.594 -8.679 -3.816 1.00 63.50 118 LEU A N 1
ATOM 888 C CA . LEU A 1 118 ? 15.038 -8.738 -5.214 1.00 63.50 118 LEU A CA 1
ATOM 889 C C . LEU A 1 118 ? 16.327 -9.551 -5.375 1.00 63.50 118 LEU A C 1
ATOM 891 O O . LEU A 1 118 ? 16.417 -10.350 -6.302 1.00 63.50 118 LEU A O 1
ATOM 895 N N . ARG A 1 119 ? 17.292 -9.428 -4.453 1.00 65.00 119 ARG A N 1
ATOM 896 C CA . ARG A 1 119 ? 18.519 -10.247 -4.471 1.00 65.00 119 ARG A CA 1
ATOM 897 C C . ARG A 1 119 ? 18.232 -11.735 -4.253 1.00 65.00 119 ARG A C 1
ATOM 899 O O . ARG A 1 119 ? 18.879 -12.579 -4.871 1.00 65.00 119 ARG A O 1
ATOM 906 N N . LEU A 1 120 ? 17.272 -12.074 -3.392 1.00 67.25 120 LEU A N 1
ATOM 907 C CA . LEU A 1 120 ? 16.801 -13.453 -3.211 1.00 67.25 120 LEU A CA 1
ATOM 908 C C . LEU A 1 120 ? 16.149 -13.994 -4.485 1.00 67.25 120 LEU A C 1
ATOM 910 O O . LEU A 1 120 ? 16.479 -15.097 -4.923 1.00 67.25 120 LEU A O 1
ATOM 914 N N . LEU A 1 121 ? 15.291 -13.199 -5.122 1.00 68.88 121 LEU A N 1
ATOM 915 C CA . LEU A 1 121 ? 14.676 -13.545 -6.401 1.00 68.88 121 LEU A CA 1
ATOM 916 C C . LEU A 1 121 ? 15.691 -13.652 -7.539 1.00 68.88 121 LEU A C 1
ATOM 918 O O . LEU A 1 121 ? 15.526 -14.487 -8.422 1.00 68.88 121 LEU A O 1
ATOM 922 N N . GLU A 1 122 ? 16.747 -12.843 -7.530 1.00 71.06 122 GLU A N 1
ATOM 923 C CA . GLU A 1 122 ? 17.839 -12.933 -8.498 1.00 71.06 122 GLU A CA 1
ATOM 924 C C . GLU A 1 122 ? 18.653 -14.211 -8.339 1.00 71.06 122 GLU A C 1
ATOM 926 O O . GLU A 1 122 ? 19.013 -14.822 -9.344 1.00 71.06 122 GLU A O 1
ATOM 931 N N . ARG A 1 123 ? 18.888 -14.648 -7.097 1.00 76.56 123 ARG A N 1
ATOM 932 C CA . ARG A 1 123 ? 19.560 -15.920 -6.802 1.00 76.56 123 ARG A CA 1
ATOM 933 C C . ARG A 1 123 ? 18.689 -17.131 -7.135 1.00 76.56 123 ARG A C 1
ATOM 935 O O . ARG A 1 123 ? 19.197 -18.102 -7.681 1.00 76.56 123 ARG A O 1
ATOM 942 N N . GLY A 1 124 ? 17.398 -17.082 -6.806 1.00 75.88 124 GLY A N 1
ATOM 943 C CA . GLY A 1 124 ? 16.470 -18.197 -7.023 1.00 75.88 124 GLY A CA 1
ATOM 944 C C . GLY A 1 124 ? 15.920 -18.292 -8.449 1.00 75.88 124 GLY A C 1
ATOM 945 O O . GLY A 1 124 ? 15.604 -19.381 -8.920 1.00 75.88 124 GLY A O 1
ATOM 946 N N . ILE A 1 125 ? 15.797 -17.161 -9.149 1.00 77.94 125 ILE A N 1
ATOM 947 C CA . ILE A 1 125 ? 15.239 -17.062 -10.503 1.00 77.94 125 ILE A CA 1
ATOM 948 C C . ILE A 1 125 ? 16.137 -16.131 -11.343 1.00 77.94 125 ILE A C 1
ATOM 950 O O . ILE A 1 125 ? 15.773 -14.973 -11.586 1.00 77.94 125 ILE A O 1
ATOM 954 N N . PRO A 1 126 ? 17.326 -16.589 -11.777 1.00 77.38 126 PRO A N 1
ATOM 955 C CA . PRO A 1 126 ? 18.298 -15.752 -12.480 1.00 77.38 126 PRO A CA 1
ATOM 956 C C . PRO A 1 126 ? 17.766 -15.242 -13.826 1.00 77.38 126 PRO A C 1
ATOM 958 O O . PRO A 1 126 ? 17.033 -15.934 -14.534 1.00 77.38 126 PRO A O 1
ATOM 961 N N . MET A 1 127 ? 18.120 -14.001 -14.173 1.00 76.56 127 MET A N 1
ATOM 962 C CA . MET A 1 127 ? 17.684 -13.359 -15.415 1.00 76.56 127 MET A CA 1
ATOM 963 C C . MET A 1 127 ? 18.670 -13.674 -16.554 1.00 76.56 127 MET A C 1
ATOM 965 O O . MET A 1 127 ? 19.861 -13.415 -16.388 1.00 76.56 127 MET A O 1
ATOM 969 N N . PRO A 1 128 ? 18.210 -14.197 -17.707 1.00 77.19 128 PRO A N 1
ATOM 970 C CA . PRO A 1 128 ? 19.073 -14.448 -18.859 1.00 77.19 128 PRO A CA 1
ATOM 971 C C . PRO A 1 128 ? 19.643 -13.154 -19.451 1.00 77.19 128 PRO A C 1
ATOM 973 O O . PRO A 1 128 ? 18.984 -12.110 -19.419 1.00 77.19 128 PRO A O 1
ATOM 976 N N . ALA A 1 129 ? 20.829 -13.235 -20.062 1.00 59.66 129 ALA A N 1
ATOM 977 C CA . ALA A 1 129 ? 21.396 -12.147 -20.856 1.00 59.66 129 ALA A CA 1
ATOM 978 C C . ALA A 1 129 ? 20.483 -11.875 -22.068 1.00 59.66 129 ALA A C 1
ATOM 980 O O . ALA A 1 129 ? 20.393 -12.694 -22.977 1.00 59.66 129 ALA A O 1
ATOM 981 N N . GLY A 1 130 ? 19.739 -10.766 -22.030 1.00 64.31 130 GLY A N 1
ATOM 982 C CA . GLY A 1 130 ? 18.683 -10.429 -23.000 1.00 64.31 130 GLY A CA 1
ATOM 983 C C . GLY A 1 130 ? 17.294 -10.232 -22.379 1.00 64.31 130 GLY A C 1
ATOM 984 O O . GLY A 1 130 ? 16.400 -9.698 -23.031 1.00 64.31 130 GLY A O 1
ATOM 985 N N . GLY A 1 131 ? 17.123 -10.586 -21.101 1.00 68.56 131 GLY A N 1
ATOM 986 C CA . GLY A 1 131 ? 15.849 -10.480 -20.392 1.00 68.56 131 GLY A CA 1
ATOM 987 C C . GLY A 1 131 ? 14.867 -11.597 -20.764 1.00 68.56 131 GLY A C 1
ATOM 988 O O . GLY A 1 131 ? 14.955 -12.225 -21.813 1.00 68.56 131 GLY A O 1
ATOM 989 N N . SER A 1 132 ? 13.917 -11.889 -19.874 1.00 76.62 132 SER A N 1
ATOM 990 C CA . SER A 1 132 ? 12.869 -12.879 -20.140 1.00 76.62 132 SER A CA 1
ATOM 991 C C . SER A 1 132 ? 11.573 -12.471 -19.463 1.00 76.62 132 SER A C 1
ATOM 993 O O . SER A 1 132 ? 11.512 -12.364 -18.239 1.00 76.62 132 SER A O 1
ATOM 995 N N . LEU A 1 133 ? 10.519 -12.285 -20.262 1.00 70.19 133 LEU A N 1
ATOM 996 C CA . LEU A 1 133 ? 9.185 -11.954 -19.759 1.00 70.19 133 LEU A CA 1
ATOM 997 C C . LEU A 1 133 ? 8.662 -13.037 -18.804 1.00 70.19 133 LEU A C 1
ATOM 999 O O . LEU A 1 133 ? 8.037 -12.720 -17.798 1.00 70.19 133 LEU A O 1
ATOM 1003 N N . VAL A 1 134 ? 8.989 -14.305 -19.072 1.00 74.31 134 VAL A N 1
ATOM 1004 C CA . VAL A 1 134 ? 8.618 -15.450 -18.227 1.00 74.31 134 VAL A CA 1
ATOM 1005 C C . VAL A 1 134 ? 9.326 -15.392 -16.874 1.00 74.31 134 VAL A C 1
ATOM 1007 O O . VAL A 1 134 ? 8.699 -15.618 -15.842 1.00 74.31 134 VAL A O 1
ATOM 1010 N N . VAL A 1 135 ? 10.622 -15.065 -16.851 1.00 76.94 135 VAL A N 1
ATOM 1011 C CA . VAL A 1 135 ? 11.375 -14.901 -15.595 1.00 76.94 135 VAL A CA 1
ATOM 1012 C C . VAL A 1 135 ? 10.829 -13.727 -14.789 1.00 76.94 135 VAL A C 1
ATOM 1014 O O . VAL A 1 135 ? 10.614 -13.859 -13.585 1.00 76.94 135 VAL A O 1
ATOM 1017 N N . THR A 1 136 ? 10.529 -12.607 -15.445 1.00 70.69 136 THR A N 1
ATOM 1018 C CA . THR A 1 136 ? 9.939 -11.449 -14.774 1.00 70.69 136 THR A CA 1
ATOM 1019 C C . THR A 1 136 ? 8.546 -11.769 -14.222 1.00 70.69 136 THR A C 1
ATOM 1021 O O . THR A 1 136 ? 8.264 -11.440 -13.074 1.00 70.69 136 THR A O 1
ATOM 1024 N N . ALA A 1 137 ? 7.709 -12.494 -14.969 1.00 71.56 137 ALA A N 1
ATOM 1025 C CA . ALA A 1 137 ? 6.402 -12.947 -14.495 1.00 71.56 137 ALA A CA 1
ATOM 1026 C C . ALA A 1 137 ? 6.513 -13.886 -13.282 1.00 71.56 137 ALA A C 1
ATOM 1028 O O . ALA A 1 137 ? 5.766 -13.728 -12.320 1.00 71.56 137 ALA A O 1
ATOM 1029 N N . LYS A 1 138 ? 7.477 -14.818 -13.272 1.00 75.06 138 LYS A N 1
ATOM 1030 C CA . LYS A 1 138 ? 7.736 -15.684 -12.107 1.00 75.06 138 LYS A CA 1
ATOM 1031 C C . LYS A 1 138 ? 8.143 -14.885 -10.868 1.00 75.06 138 LYS A C 1
ATOM 1033 O O . LYS A 1 138 ? 7.656 -15.174 -9.780 1.00 75.06 138 LYS A O 1
ATOM 1038 N N . ARG A 1 139 ? 8.998 -13.870 -11.032 1.00 76.69 139 ARG A N 1
ATOM 1039 C CA . ARG A 1 139 ? 9.391 -12.964 -9.941 1.00 76.69 139 ARG A CA 1
ATOM 1040 C C . ARG A 1 139 ? 8.192 -12.172 -9.414 1.00 76.69 139 ARG A C 1
ATOM 1042 O O . ARG A 1 139 ? 7.974 -12.150 -8.213 1.00 76.69 139 ARG A O 1
ATOM 1049 N N . VAL A 1 140 ? 7.356 -11.631 -10.302 1.00 73.50 140 VAL A N 1
ATOM 1050 C CA . VAL A 1 140 ? 6.106 -10.958 -9.909 1.00 73.50 140 VAL A CA 1
ATOM 1051 C C . VAL A 1 140 ? 5.191 -11.904 -9.140 1.00 73.50 140 VAL A C 1
ATOM 1053 O O . VAL A 1 140 ? 4.687 -11.531 -8.091 1.00 73.50 140 VAL A O 1
ATOM 1056 N N . LEU A 1 141 ? 4.982 -13.132 -9.615 1.00 75.25 141 LEU A N 1
ATOM 1057 C CA . LEU A 1 141 ? 4.144 -14.104 -8.908 1.00 75.25 141 LEU A CA 1
ATOM 1058 C C . LEU A 1 141 ? 4.697 -14.431 -7.515 1.00 75.25 141 LEU A C 1
ATOM 1060 O O . LEU A 1 141 ? 3.922 -14.521 -6.567 1.00 75.25 141 LEU A O 1
ATOM 1064 N N . ALA A 1 142 ? 6.019 -14.539 -7.370 1.00 77.62 142 ALA A N 1
ATOM 1065 C CA . ALA A 1 142 ? 6.649 -14.701 -6.064 1.00 77.62 142 ALA A CA 1
ATOM 1066 C C . ALA A 1 142 ? 6.372 -13.495 -5.144 1.00 77.62 142 ALA A C 1
ATOM 1068 O O . ALA A 1 142 ? 5.993 -13.694 -3.989 1.00 77.62 142 ALA A O 1
ATOM 1069 N N . ASP A 1 143 ? 6.449 -12.259 -5.656 1.00 71.19 143 ASP A N 1
ATOM 1070 C CA . ASP A 1 143 ? 6.057 -11.055 -4.903 1.00 71.19 143 ASP A CA 1
ATOM 1071 C C . ASP A 1 143 ? 4.592 -11.126 -4.453 1.00 71.19 143 ASP A C 1
ATOM 1073 O O . ASP A 1 143 ? 4.268 -10.810 -3.309 1.00 71.19 143 ASP A O 1
ATOM 1077 N N . GLN A 1 144 ? 3.691 -11.549 -5.342 1.00 73.25 144 GLN A N 1
ATOM 1078 C CA . GLN A 1 144 ? 2.253 -11.609 -5.060 1.00 73.25 144 GLN A CA 1
ATOM 1079 C C . GLN A 1 144 ? 1.882 -12.686 -4.031 1.00 73.25 144 GLN A C 1
ATOM 1081 O O . GLN A 1 144 ? 0.892 -12.532 -3.318 1.00 73.25 144 GLN A O 1
ATOM 1086 N N . VAL A 1 145 ? 2.644 -13.777 -3.952 1.00 78.56 145 VAL A N 1
ATOM 1087 C CA . VAL A 1 145 ? 2.362 -14.893 -3.033 1.00 78.56 145 VAL A CA 1
ATOM 1088 C C . VAL A 1 145 ? 3.042 -14.708 -1.679 1.00 78.56 145 VAL A C 1
ATOM 1090 O O . VAL A 1 145 ? 2.514 -15.175 -0.675 1.00 78.56 145 VAL A O 1
ATOM 1093 N N . VAL A 1 146 ? 4.184 -14.020 -1.627 1.00 76.88 146 VAL A N 1
ATOM 1094 C CA . VAL A 1 146 ? 4.969 -13.875 -0.392 1.00 76.88 146 VAL A CA 1
ATOM 1095 C C . VAL A 1 146 ? 4.851 -12.465 0.170 1.00 76.88 146 VAL A C 1
ATOM 1097 O O . VAL A 1 146 ? 4.382 -12.269 1.291 1.00 76.88 146 VAL A O 1
ATOM 1100 N N . MET A 1 147 ? 5.227 -11.462 -0.620 1.00 70.69 147 MET A N 1
ATOM 1101 C CA . MET A 1 147 ? 5.350 -10.088 -0.136 1.00 70.69 147 MET A CA 1
ATOM 1102 C C . MET A 1 147 ? 4.001 -9.382 -0.010 1.00 70.69 147 MET A C 1
ATOM 1104 O O . MET A 1 147 ? 3.804 -8.625 0.940 1.00 70.69 147 MET A O 1
ATOM 1108 N N . ALA A 1 148 ? 3.051 -9.638 -0.913 1.00 72.19 148 ALA A N 1
ATOM 1109 C CA . ALA A 1 148 ? 1.737 -8.999 -0.847 1.00 72.19 148 ALA A CA 1
ATOM 1110 C C . ALA A 1 148 ? 0.926 -9.392 0.411 1.00 72.19 148 ALA A C 1
ATOM 1112 O O . ALA A 1 148 ? 0.415 -8.479 1.068 1.00 72.19 148 ALA A O 1
ATOM 1113 N N . PRO A 1 149 ? 0.849 -10.678 0.824 1.00 79.19 149 PRO A N 1
ATOM 1114 C CA . PRO A 1 149 ? 0.256 -11.056 2.110 1.00 79.19 149 PRO A CA 1
ATOM 1115 C C . PRO A 1 149 ? 0.932 -10.375 3.301 1.00 79.19 149 PRO A C 1
ATOM 1117 O O . PRO A 1 149 ? 0.255 -9.803 4.150 1.00 79.19 149 PRO A O 1
ATOM 1120 N N . ILE A 1 150 ? 2.267 -10.363 3.349 1.00 75.69 150 ILE A N 1
ATOM 1121 C CA . ILE A 1 150 ? 3.009 -9.747 4.459 1.00 75.69 150 ILE A CA 1
ATOM 1122 C C . ILE A 1 150 ? 2.731 -8.238 4.521 1.00 75.69 150 ILE A C 1
ATOM 1124 O O . ILE A 1 150 ? 2.380 -7.715 5.577 1.00 75.69 150 ILE A O 1
ATOM 1128 N N . GLY A 1 151 ? 2.813 -7.540 3.385 1.00 69.31 151 GLY A N 1
ATOM 1129 C CA . GLY A 1 151 ? 2.543 -6.104 3.295 1.00 69.31 151 GLY A CA 1
ATOM 1130 C C . GLY A 1 151 ? 1.122 -5.734 3.724 1.00 69.31 151 GLY A C 1
ATOM 1131 O O . GLY A 1 151 ? 0.928 -4.778 4.475 1.00 69.31 151 GLY A O 1
ATOM 1132 N N . LEU A 1 152 ? 0.124 -6.518 3.311 1.00 72.94 152 LEU A N 1
ATOM 1133 C CA . LEU A 1 152 ? -1.270 -6.294 3.696 1.00 72.94 152 LEU A CA 1
ATOM 1134 C C . LEU A 1 152 ? -1.559 -6.631 5.158 1.00 72.94 152 LEU A C 1
ATOM 1136 O O . LEU A 1 152 ? -2.389 -5.963 5.783 1.00 72.94 152 LEU A O 1
ATOM 1140 N N . ALA A 1 153 ? -0.879 -7.631 5.717 1.00 75.44 153 ALA A N 1
ATOM 1141 C CA . ALA A 1 153 ? -0.963 -7.942 7.137 1.00 75.44 153 ALA A CA 1
ATOM 1142 C C . ALA A 1 153 ? -0.357 -6.809 7.975 1.00 75.44 153 ALA A C 1
ATOM 1144 O O . ALA A 1 153 ? -0.974 -6.382 8.949 1.00 75.44 153 ALA A O 1
ATOM 1145 N N . MET A 1 154 ? 0.788 -6.257 7.555 1.00 73.69 154 MET A N 1
ATOM 1146 C CA . MET A 1 154 ? 1.393 -5.085 8.198 1.00 73.69 154 MET A CA 1
ATOM 1147 C C . MET A 1 154 ? 0.484 -3.860 8.122 1.00 73.69 154 MET A C 1
ATOM 1149 O O . MET A 1 154 ? 0.310 -3.185 9.133 1.00 73.69 154 MET A O 1
ATOM 1153 N N . PHE A 1 155 ? -0.135 -3.590 6.967 1.00 76.75 155 PHE A N 1
ATOM 1154 C CA . PHE A 1 155 ? -1.117 -2.512 6.830 1.00 76.75 155 PHE A CA 1
ATOM 1155 C C . PHE A 1 155 ? -2.291 -2.694 7.795 1.00 76.75 155 PHE A C 1
ATOM 1157 O O . PHE A 1 155 ? -2.568 -1.816 8.608 1.00 76.75 155 PHE A O 1
ATOM 1164 N N . THR A 1 156 ? -2.950 -3.852 7.740 1.00 74.69 156 THR A N 1
ATOM 1165 C CA . THR A 1 156 ? -4.162 -4.119 8.529 1.00 74.69 156 THR A CA 1
ATOM 1166 C C . THR A 1 156 ? -3.863 -4.110 10.028 1.00 74.69 156 THR A C 1
ATOM 1168 O O . THR A 1 156 ? -4.607 -3.508 10.799 1.00 74.69 156 THR A O 1
ATOM 1171 N N . GLY A 1 157 ? -2.741 -4.717 10.427 1.00 72.81 157 GLY A N 1
ATOM 1172 C CA . GLY A 1 157 ? -2.252 -4.719 11.802 1.00 72.81 157 GLY A CA 1
ATOM 1173 C C . GLY A 1 157 ? -1.936 -3.316 12.311 1.00 72.81 157 GLY A C 1
ATOM 1174 O O . GLY A 1 157 ? -2.453 -2.908 13.346 1.00 72.81 157 GLY A O 1
ATOM 1175 N N . SER A 1 158 ? -1.143 -2.549 11.558 1.00 70.75 158 SER A N 1
ATOM 1176 C CA . SER A 1 158 ? -0.747 -1.189 11.952 1.00 70.75 158 SER A CA 1
ATOM 1177 C C . SER A 1 158 ? -1.950 -0.255 12.049 1.00 70.75 158 SER A C 1
ATOM 1179 O O . SER A 1 158 ? -2.040 0.525 12.993 1.00 70.75 158 SER A O 1
ATOM 1181 N N . MET A 1 159 ? -2.889 -0.346 11.102 1.00 75.75 159 MET A N 1
ATOM 1182 C CA . MET A 1 159 ? -4.114 0.452 11.134 1.00 75.75 159 MET A CA 1
ATOM 1183 C C . MET A 1 159 ? -4.979 0.110 12.343 1.00 75.75 159 MET A C 1
ATOM 1185 O O . MET A 1 159 ? -5.361 1.020 13.069 1.00 75.75 159 MET A O 1
ATOM 1189 N N . GLY A 1 160 ? -5.214 -1.179 12.613 1.00 71.75 160 GLY A N 1
ATOM 1190 C CA . GLY A 1 160 ? -5.987 -1.593 13.786 1.00 71.75 160 GLY A CA 1
ATOM 1191 C C . GLY A 1 160 ? -5.351 -1.143 15.106 1.00 71.75 160 GLY A C 1
ATOM 1192 O O . GLY A 1 160 ? -6.055 -0.669 15.992 1.00 71.75 160 GLY A O 1
ATOM 1193 N N . LEU A 1 161 ? -4.020 -1.192 15.218 1.00 71.38 161 LEU A N 1
ATOM 1194 C CA . LEU A 1 161 ? -3.309 -0.685 16.397 1.00 71.38 161 LEU A CA 1
ATOM 1195 C C . LEU A 1 161 ? -3.438 0.839 16.556 1.00 71.38 161 LEU A C 1
ATOM 1197 O O . LEU A 1 161 ? -3.697 1.314 17.656 1.00 71.38 161 LEU A O 1
ATOM 1201 N N . MET A 1 162 ? -3.291 1.615 15.475 1.00 77.88 162 MET A N 1
ATOM 1202 C CA . MET A 1 162 ? -3.444 3.082 15.512 1.00 77.88 162 MET A CA 1
ATOM 1203 C C . MET A 1 162 ? -4.896 3.544 15.706 1.00 77.88 162 MET A C 1
ATOM 1205 O O . MET A 1 162 ? -5.148 4.704 16.041 1.00 77.88 162 MET A O 1
ATOM 1209 N N . GLU A 1 163 ? -5.854 2.660 15.452 1.00 79.00 163 GLU A N 1
ATOM 1210 C CA . GLU A 1 163 ? -7.267 2.839 15.783 1.00 79.00 163 GLU A CA 1
ATOM 1211 C C . GLU A 1 163 ? -7.583 2.435 17.228 1.00 79.00 163 GLU A C 1
ATOM 1213 O O . GLU A 1 163 ? -8.676 2.719 17.702 1.00 79.00 163 GLU A O 1
ATOM 1218 N N . GLY A 1 164 ? -6.631 1.825 17.944 1.00 77.69 164 GLY A N 1
ATOM 1219 C CA . GLY A 1 164 ? -6.816 1.380 19.324 1.00 77.69 164 GLY A CA 1
ATOM 1220 C C . GLY A 1 164 ? -7.649 0.105 19.460 1.00 77.69 164 GLY A C 1
ATOM 1221 O O . GLY A 1 164 ? -8.195 -0.136 20.534 1.00 77.69 164 GLY A O 1
ATOM 1222 N N . LYS A 1 165 ? -7.754 -0.709 18.399 1.00 78.12 1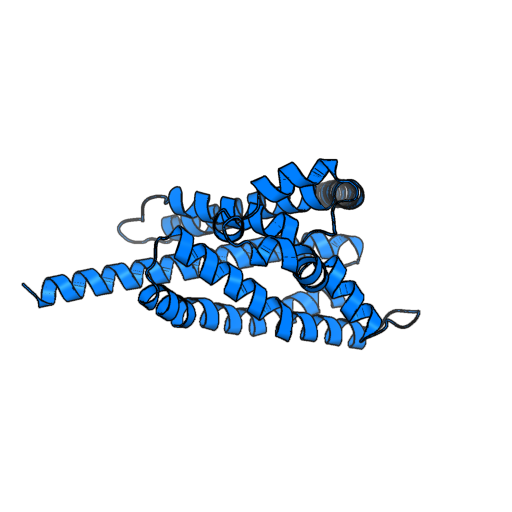65 LYS A N 1
ATOM 1223 C CA . LYS A 1 165 ? -8.567 -1.932 18.407 1.00 78.12 165 LYS A CA 1
ATOM 1224 C C . LYS A 1 165 ? -8.031 -2.968 19.393 1.00 78.12 165 LYS A C 1
ATOM 1226 O O . LYS A 1 165 ? -6.825 -3.215 19.485 1.00 78.12 165 LYS A O 1
ATOM 1231 N N . THR A 1 166 ? -8.949 -3.636 20.075 1.00 86.50 166 THR A N 1
ATOM 1232 C CA . THR A 1 166 ? -8.676 -4.813 20.902 1.00 86.50 166 THR A CA 1
ATOM 1233 C C . THR A 1 166 ? -8.299 -6.022 20.039 1.00 86.50 166 THR A C 1
ATOM 1235 O O . THR A 1 166 ? -8.488 -6.041 18.823 1.00 86.50 166 THR A O 1
ATOM 1238 N N . VAL A 1 167 ? -7.766 -7.082 20.657 1.00 82.44 167 VAL A N 1
ATOM 1239 C CA . VAL A 1 167 ? -7.379 -8.308 19.931 1.00 82.44 167 VAL A CA 1
ATOM 1240 C C . VAL A 1 167 ? -8.558 -8.942 19.164 1.00 82.44 167 VAL A C 1
ATOM 1242 O O . VAL A 1 167 ? -8.358 -9.296 17.999 1.00 82.44 167 VAL A O 1
ATOM 1245 N N . PRO A 1 168 ? -9.777 -9.071 19.730 1.00 88.19 168 PRO A N 1
ATOM 1246 C CA .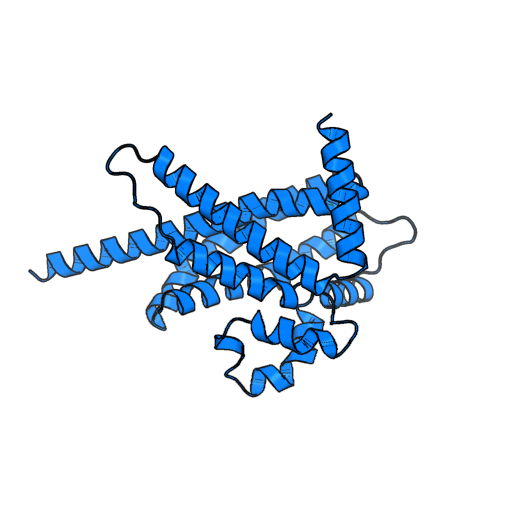 PRO A 1 168 ? -10.927 -9.595 18.987 1.00 88.19 168 PRO A CA 1
ATOM 1247 C C . PRO A 1 168 ? -11.342 -8.715 17.798 1.00 88.19 168 PRO A C 1
ATOM 1249 O O . PRO A 1 168 ? -11.576 -9.229 16.702 1.00 88.19 168 PRO A O 1
ATOM 1252 N N . GLU A 1 169 ? -11.374 -7.394 17.978 1.00 84.75 169 GLU A N 1
ATOM 1253 C CA . GLU A 1 169 ? -11.697 -6.435 16.909 1.00 84.75 169 GLU A CA 1
ATOM 1254 C C . GLU A 1 169 ? -10.637 -6.471 15.800 1.00 84.75 169 GLU A C 1
ATOM 1256 O O . GLU A 1 169 ? -10.956 -6.462 14.611 1.00 84.75 169 GLU A O 1
ATOM 1261 N N . LEU A 1 170 ? -9.362 -6.624 16.168 1.00 81.06 170 LEU A N 1
ATOM 1262 C CA . LEU A 1 170 ? -8.277 -6.801 15.211 1.00 81.06 170 LEU A CA 1
ATOM 1263 C C . LEU A 1 170 ? -8.451 -8.091 14.398 1.00 81.06 170 LEU A C 1
ATOM 1265 O O . LEU A 1 170 ? -8.318 -8.066 13.175 1.00 81.06 170 LEU A O 1
ATOM 1269 N N . GLN A 1 171 ? -8.795 -9.214 15.038 1.00 85.31 171 GLN A N 1
ATOM 1270 C CA . GLN A 1 171 ? -9.087 -10.465 14.326 1.00 85.31 171 GLN A CA 1
ATOM 1271 C C . GLN A 1 171 ? -10.239 -10.297 13.330 1.00 85.31 171 GLN A C 1
ATOM 1273 O O . GLN A 1 171 ? -10.172 -10.825 12.214 1.00 85.31 171 GLN A O 1
ATOM 1278 N N . GLN A 1 172 ? -11.276 -9.544 13.702 1.00 88.81 172 GLN A N 1
ATOM 1279 C CA . GLN A 1 172 ? -12.388 -9.240 12.807 1.00 88.81 172 GLN A CA 1
ATOM 1280 C C . GLN A 1 172 ? -11.946 -8.350 11.638 1.00 88.81 172 GLN A C 1
ATOM 1282 O O . GLN A 1 172 ? -12.266 -8.648 10.485 1.00 88.81 172 GLN A O 1
ATOM 1287 N N . LYS A 1 173 ? -11.102 -7.345 11.892 1.00 85.88 173 LYS A N 1
ATOM 1288 C CA . LYS A 1 173 ? -10.505 -6.503 10.849 1.00 85.88 173 LYS A CA 1
ATOM 1289 C C . LYS A 1 173 ? -9.657 -7.314 9.866 1.00 85.88 173 LYS A C 1
ATOM 1291 O O . LYS A 1 173 ? -9.709 -7.079 8.661 1.00 85.88 173 LYS A O 1
ATOM 1296 N N . PHE A 1 174 ? -8.924 -8.330 10.324 1.00 86.94 174 PHE A N 1
ATOM 1297 C CA . PHE A 1 174 ? -8.216 -9.249 9.424 1.00 86.94 174 PHE A CA 1
ATOM 1298 C C . PHE A 1 174 ? -9.174 -10.080 8.546 1.00 86.94 174 PHE A C 1
ATOM 1300 O O . PHE A 1 174 ? -8.875 -10.376 7.386 1.00 86.94 174 PHE A O 1
ATOM 1307 N N . LYS A 1 175 ? -10.357 -10.439 9.046 1.00 89.06 175 LYS A N 1
ATOM 1308 C CA . LYS A 1 175 ? -11.374 -11.117 8.225 1.00 89.06 175 LYS A CA 1
ATOM 1309 C C . LYS A 1 175 ? -11.973 -10.180 7.176 1.00 89.06 175 LYS A C 1
ATOM 1311 O O . LYS A 1 175 ? -12.078 -10.562 6.011 1.00 89.06 175 LYS A O 1
ATOM 1316 N N . ASP A 1 176 ? -12.300 -8.954 7.573 1.00 87.50 176 ASP A N 1
ATOM 1317 C CA . ASP A 1 176 ? -13.074 -8.027 6.746 1.00 87.50 176 ASP A CA 1
ATOM 1318 C C . ASP A 1 176 ? -12.200 -7.185 5.800 1.00 87.50 176 ASP A C 1
ATOM 1320 O O . ASP A 1 176 ? -12.535 -7.024 4.621 1.00 87.50 176 ASP A O 1
ATOM 1324 N N . VAL A 1 177 ? -11.057 -6.688 6.276 1.00 87.62 177 VAL A N 1
ATOM 1325 C CA . VAL A 1 177 ? -10.141 -5.817 5.523 1.00 87.62 177 VAL A CA 1
ATOM 1326 C C . VAL A 1 177 ? -9.050 -6.634 4.842 1.00 87.62 177 VAL A C 1
ATOM 1328 O O . VAL A 1 177 ? -8.948 -6.594 3.617 1.00 87.62 177 VAL A O 1
ATOM 1331 N N . TYR A 1 178 ? -8.263 -7.413 5.592 1.00 84.50 178 TYR A N 1
ATOM 1332 C CA . TYR A 1 178 ? -7.079 -8.086 5.039 1.00 84.50 178 TYR A CA 1
ATOM 1333 C C . TYR A 1 178 ? -7.430 -9.052 3.901 1.00 84.50 178 TYR A C 1
ATOM 1335 O O . TYR A 1 178 ? -6.881 -8.933 2.806 1.00 84.50 178 TYR A O 1
ATOM 1343 N N . TRP A 1 179 ? -8.389 -9.962 4.097 1.00 89.88 179 TRP A N 1
ATOM 1344 C CA . TRP A 1 179 ? -8.759 -10.917 3.044 1.00 89.88 179 TRP A CA 1
ATOM 1345 C C . TRP A 1 179 ? -9.435 -10.262 1.842 1.00 89.88 179 TRP A C 1
ATOM 1347 O O . TRP A 1 179 ? -9.257 -10.711 0.706 1.00 89.88 179 TRP A O 1
ATOM 1357 N N . THR A 1 180 ? -10.214 -9.207 2.070 1.00 91.50 180 THR A N 1
ATOM 1358 C CA . THR A 1 180 ? -10.821 -8.430 0.984 1.00 91.50 180 THR A CA 1
ATOM 1359 C C . THR A 1 180 ? -9.742 -7.739 0.159 1.00 91.50 180 THR A C 1
ATOM 1361 O O . THR A 1 180 ? -9.736 -7.870 -1.067 1.00 91.50 180 THR A O 1
ATOM 1364 N N . ALA A 1 181 ? -8.786 -7.089 0.826 1.00 84.50 181 ALA A N 1
ATOM 1365 C CA . ALA A 1 181 ? -7.646 -6.452 0.188 1.00 84.50 181 ALA A CA 1
ATOM 1366 C C . ALA A 1 181 ? -6.771 -7.472 -0.547 1.00 84.50 181 ALA A C 1
ATOM 1368 O O . ALA A 1 181 ? -6.406 -7.232 -1.690 1.00 84.50 181 ALA A O 1
ATOM 1369 N N . LEU A 1 182 ? -6.486 -8.635 0.040 1.00 87.25 182 LEU A N 1
ATOM 1370 C CA . LEU A 1 182 ? -5.627 -9.648 -0.575 1.00 87.25 182 LEU A CA 1
ATOM 1371 C C . LEU A 1 182 ? -6.246 -10.228 -1.851 1.00 87.25 182 LEU A C 1
ATOM 1373 O O . LEU A 1 182 ? -5.588 -10.305 -2.887 1.00 87.25 182 LEU A O 1
ATOM 1377 N N . LYS A 1 183 ? -7.546 -10.543 -1.820 1.00 91.31 183 LYS A N 1
ATOM 1378 C CA . LYS A 1 183 ? -8.281 -10.987 -3.015 1.00 91.31 183 LYS A CA 1
ATOM 1379 C C . LYS A 1 183 ? -8.306 -9.918 -4.106 1.00 91.31 183 LYS A C 1
ATOM 1381 O O . LYS A 1 183 ? -8.211 -10.255 -5.282 1.00 91.31 183 LYS A O 1
ATOM 1386 N N . ALA A 1 184 ? -8.457 -8.645 -3.740 1.00 89.69 184 ALA A N 1
ATOM 1387 C CA . ALA A 1 184 ? -8.370 -7.547 -4.698 1.00 89.69 184 ALA A CA 1
ATOM 1388 C C . ALA A 1 184 ? -6.945 -7.408 -5.255 1.00 89.69 184 ALA A C 1
ATOM 1390 O O . ALA A 1 184 ? -6.776 -7.234 -6.461 1.00 89.69 184 ALA A O 1
ATOM 1391 N N . ASN A 1 185 ? -5.929 -7.562 -4.403 1.00 84.62 185 ASN A N 1
ATOM 1392 C CA . ASN A 1 185 ? -4.522 -7.460 -4.768 1.00 84.62 185 ASN A CA 1
ATOM 1393 C C . ASN A 1 185 ? -4.165 -8.480 -5.856 1.00 84.62 185 ASN A C 1
ATOM 1395 O O . ASN A 1 185 ? -3.727 -8.092 -6.936 1.00 84.62 185 ASN A O 1
ATOM 1399 N N . TRP A 1 186 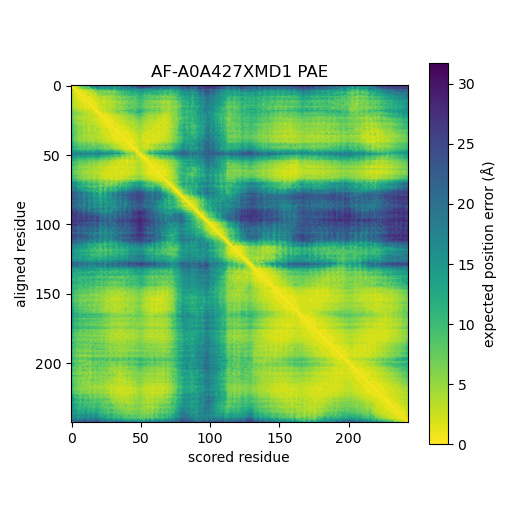? -4.507 -9.752 -5.634 1.00 86.06 186 TRP A N 1
ATOM 1400 C CA . TRP A 1 186 ? -4.288 -10.836 -6.596 1.00 86.06 186 TRP A CA 1
ATOM 1401 C C . TRP A 1 186 ? -5.060 -10.695 -7.909 1.00 86.06 186 TRP A C 1
ATOM 1403 O O . TRP A 1 186 ? -4.697 -11.327 -8.895 1.00 86.06 186 TRP A O 1
ATOM 1413 N N . LYS A 1 187 ? -6.118 -9.883 -7.958 1.00 88.00 187 LYS A N 1
ATOM 1414 C CA . LYS A 1 187 ? -6.844 -9.605 -9.207 1.00 88.00 187 LYS A CA 1
ATOM 1415 C C . LYS A 1 187 ? -6.239 -8.429 -9.966 1.00 88.00 187 LYS A C 1
ATOM 1417 O O . LYS A 1 187 ? -6.131 -8.469 -11.186 1.00 88.00 187 LYS A O 1
ATOM 1422 N N . VAL A 1 188 ? -5.866 -7.377 -9.244 1.00 85.12 188 VAL A N 1
ATOM 1423 C CA . VAL A 1 188 ? -5.504 -6.080 -9.825 1.00 85.12 188 VAL A CA 1
ATOM 1424 C C . VAL A 1 188 ? -4.016 -6.009 -10.165 1.00 85.12 188 VAL A C 1
ATOM 1426 O O . VAL A 1 188 ? -3.651 -5.590 -11.263 1.00 85.12 188 VAL A O 1
ATOM 1429 N N . TRP A 1 189 ? -3.139 -6.437 -9.258 1.00 78.19 189 TRP A N 1
ATOM 1430 C CA . TRP A 1 189 ? -1.698 -6.247 -9.423 1.00 78.19 189 TRP A CA 1
ATOM 1431 C C . TRP A 1 189 ? -1.058 -7.120 -10.501 1.00 78.19 189 TRP A C 1
ATOM 1433 O O . TRP A 1 189 ? -0.209 -6.587 -11.218 1.00 78.19 189 TRP A O 1
ATOM 1443 N N . PRO A 1 190 ? -1.461 -8.388 -10.724 1.00 80.44 190 PRO A N 1
ATOM 1444 C CA . PRO A 1 190 ? -0.969 -9.144 -11.875 1.00 80.44 190 PRO A CA 1
ATOM 1445 C C . PRO A 1 190 ? -1.288 -8.464 -13.210 1.00 80.44 190 PRO A C 1
ATOM 1447 O O . PRO A 1 190 ? -0.438 -8.424 -14.097 1.00 80.44 190 PRO A O 1
ATOM 1450 N N . PHE A 1 191 ? -2.472 -7.855 -13.331 1.00 85.38 191 PHE A N 1
ATOM 1451 C CA . PHE A 1 191 ? -2.847 -7.087 -14.517 1.00 85.38 191 PHE A CA 1
ATOM 1452 C C . PHE A 1 191 ? -1.988 -5.824 -14.672 1.00 85.38 191 PHE A C 1
ATOM 1454 O O . PHE A 1 191 ? -1.403 -5.603 -15.733 1.00 85.38 191 PHE A O 1
ATOM 1461 N N . ILE A 1 192 ? -1.839 -5.034 -13.602 1.00 79.81 192 ILE A N 1
ATOM 1462 C CA . ILE A 1 192 ? -0.987 -3.832 -13.596 1.00 79.81 192 ILE A CA 1
ATOM 1463 C C . ILE A 1 192 ? 0.455 -4.185 -13.966 1.00 79.81 192 ILE A C 1
ATOM 1465 O O . ILE A 1 192 ? 1.067 -3.489 -14.774 1.00 79.81 192 ILE A O 1
ATOM 1469 N N . GLN A 1 193 ? 1.000 -5.273 -13.418 1.00 76.81 193 GLN A N 1
ATOM 1470 C CA . GLN A 1 193 ? 2.357 -5.718 -13.727 1.00 76.81 193 GLN A CA 1
ATOM 1471 C C . GLN A 1 193 ? 2.485 -6.221 -15.166 1.00 76.81 193 GLN A C 1
ATOM 1473 O O . GLN A 1 193 ? 3.493 -5.939 -15.814 1.00 76.81 193 GLN A O 1
ATOM 1478 N N . GLY A 1 194 ? 1.451 -6.875 -15.702 1.00 77.62 194 GLY A N 1
ATOM 1479 C CA . GLY A 1 194 ? 1.374 -7.224 -17.119 1.00 77.62 194 GLY A CA 1
ATOM 1480 C C . GLY A 1 194 ? 1.488 -5.995 -18.024 1.00 77.62 194 GLY A C 1
ATOM 1481 O O . GLY A 1 194 ? 2.326 -5.970 -18.925 1.00 77.62 194 GLY A O 1
ATOM 1482 N N . VAL A 1 195 ? 0.724 -4.935 -17.740 1.00 83.94 195 VAL A N 1
ATOM 1483 C CA . VAL A 1 195 ? 0.789 -3.663 -18.487 1.00 83.94 195 VAL A CA 1
ATOM 1484 C C . VAL A 1 195 ? 2.144 -2.975 -18.306 1.00 83.94 195 VAL A C 1
ATOM 1486 O O . VAL A 1 195 ? 2.767 -2.550 -19.279 1.00 83.94 195 VAL A O 1
ATOM 1489 N N . ASN A 1 196 ? 2.637 -2.903 -17.071 1.00 76.12 196 ASN A N 1
ATOM 1490 C CA . ASN A 1 196 ? 3.911 -2.271 -16.739 1.00 76.12 196 ASN A CA 1
ATOM 1491 C C . ASN A 1 196 ? 5.096 -2.904 -17.489 1.00 76.12 196 ASN A C 1
ATOM 1493 O O . ASN A 1 196 ? 6.016 -2.220 -17.932 1.00 76.12 196 ASN A O 1
ATOM 1497 N N . MET A 1 197 ? 5.085 -4.227 -17.644 1.00 73.00 197 MET A N 1
ATOM 1498 C CA . MET A 1 197 ? 6.180 -4.955 -18.285 1.00 73.00 197 MET A CA 1
ATOM 1499 C C . MET A 1 197 ? 6.006 -5.069 -19.797 1.00 73.00 197 MET A C 1
ATOM 1501 O O . MET A 1 197 ? 7.005 -5.012 -20.514 1.00 73.00 197 MET A O 1
ATOM 1505 N N . GLY A 1 198 ? 4.766 -5.211 -20.272 1.00 75.50 198 GLY A N 1
ATOM 1506 C CA . GLY A 1 198 ? 4.455 -5.389 -21.689 1.00 75.50 198 GLY A CA 1
ATOM 1507 C C . GLY A 1 198 ? 4.366 -4.090 -22.489 1.00 75.50 198 GLY A C 1
ATOM 1508 O O . GLY A 1 198 ? 4.706 -4.091 -23.666 1.00 75.50 198 GLY A O 1
ATOM 1509 N N . VAL A 1 199 ? 3.932 -2.986 -21.870 1.00 81.88 199 VAL A N 1
ATOM 1510 C CA . VAL A 1 199 ? 3.598 -1.736 -22.581 1.00 81.88 199 VAL A CA 1
ATOM 1511 C C . VAL A 1 199 ? 4.455 -0.556 -22.122 1.00 81.88 199 VAL A C 1
ATOM 1513 O O . VAL A 1 199 ? 4.842 0.278 -22.938 1.00 81.88 199 VAL A O 1
ATOM 1516 N N . VAL A 1 200 ? 4.774 -0.460 -20.826 1.00 73.62 200 VAL A N 1
ATOM 1517 C CA . VAL A 1 200 ? 5.455 0.724 -20.278 1.00 73.62 200 VAL A CA 1
ATOM 1518 C C . VAL A 1 200 ? 6.974 0.668 -20.545 1.00 73.62 200 VAL A C 1
ATOM 1520 O O . VAL A 1 200 ? 7.641 -0.298 -20.143 1.00 73.62 200 VAL A O 1
ATOM 1523 N N . PRO A 1 201 ? 7.567 1.706 -21.180 1.00 75.69 201 PRO A N 1
ATOM 1524 C CA . PRO A 1 201 ? 9.011 1.780 -21.400 1.00 75.69 201 PRO A CA 1
ATOM 1525 C C . PRO A 1 201 ? 9.788 1.824 -20.084 1.00 75.69 201 PRO A C 1
ATOM 1527 O O . PRO A 1 201 ? 9.320 2.405 -19.106 1.00 75.69 201 PRO A O 1
ATOM 1530 N N . LEU A 1 202 ? 11.010 1.278 -20.074 1.00 69.69 202 LEU A N 1
ATOM 1531 C CA . LEU A 1 202 ? 11.821 1.077 -18.863 1.00 69.69 202 LEU A CA 1
ATOM 1532 C C . LEU A 1 202 ? 11.919 2.323 -17.963 1.00 69.69 202 LEU A C 1
ATOM 1534 O O . LEU A 1 202 ? 11.730 2.210 -16.755 1.00 69.69 202 LEU A O 1
ATOM 1538 N N . ALA A 1 203 ? 12.132 3.506 -18.549 1.00 68.69 203 ALA A N 1
ATOM 1539 C CA . ALA A 1 203 ? 12.265 4.766 -17.812 1.00 68.69 203 ALA A CA 1
ATOM 1540 C C . ALA A 1 203 ? 10.997 5.184 -17.036 1.00 68.69 203 ALA A C 1
ATOM 1542 O O . ALA A 1 203 ? 11.097 5.901 -16.042 1.00 68.69 203 ALA A O 1
ATOM 1543 N N . TYR A 1 204 ? 9.811 4.732 -17.460 1.00 69.69 204 TYR A N 1
ATOM 1544 C CA . TYR A 1 204 ? 8.525 5.125 -16.872 1.00 69.69 204 TYR A CA 1
ATOM 1545 C C . TYR A 1 204 ? 7.892 4.052 -15.984 1.00 69.69 204 TYR A C 1
ATOM 1547 O O . TYR A 1 204 ? 6.876 4.329 -15.350 1.00 69.69 204 TYR A O 1
ATOM 1555 N N . ARG A 1 205 ? 8.476 2.850 -15.891 1.00 67.88 205 ARG A N 1
ATOM 1556 C CA . ARG A 1 205 ? 7.898 1.739 -15.112 1.00 67.88 205 ARG A CA 1
ATOM 1557 C C . ARG A 1 205 ? 7.741 2.074 -13.632 1.00 67.88 205 ARG A C 1
ATOM 1559 O O . ARG A 1 205 ? 6.710 1.779 -13.034 1.00 67.88 205 ARG A O 1
ATOM 1566 N N . LEU A 1 206 ? 8.741 2.737 -13.053 1.00 65.62 206 LEU A N 1
ATOM 1567 C CA . LEU A 1 206 ? 8.702 3.162 -11.656 1.00 65.62 206 LEU A CA 1
ATOM 1568 C C . LEU A 1 206 ? 7.639 4.259 -11.426 1.00 65.62 206 LEU A C 1
ATOM 1570 O O . LEU A 1 206 ? 6.748 4.034 -10.610 1.00 65.62 206 LEU A O 1
ATOM 1574 N N . PRO A 1 207 ? 7.618 5.382 -12.175 1.00 66.38 207 PRO A N 1
ATOM 1575 C CA . PRO A 1 207 ? 6.522 6.356 -12.102 1.00 66.38 207 PRO A CA 1
ATOM 1576 C C . PRO A 1 207 ? 5.119 5.765 -12.319 1.00 66.38 207 PRO A C 1
ATOM 1578 O O . PRO A 1 207 ? 4.171 6.156 -11.635 1.00 66.38 207 PRO A O 1
ATOM 1581 N N . PHE A 1 208 ? 4.976 4.811 -13.244 1.00 72.62 208 PHE A N 1
ATOM 1582 C CA . PHE A 1 208 ? 3.713 4.116 -13.499 1.00 72.62 208 PHE A CA 1
ATOM 1583 C C . PHE A 1 208 ? 3.246 3.329 -12.269 1.00 72.62 208 PHE A C 1
ATOM 1585 O O . PHE A 1 208 ? 2.119 3.522 -11.813 1.00 72.62 208 PHE A O 1
ATOM 1592 N N . GLN A 1 209 ? 4.127 2.515 -11.675 1.00 68.19 209 GLN A N 1
ATOM 1593 C CA . GLN A 1 209 ? 3.819 1.776 -10.447 1.00 68.19 209 GLN A CA 1
ATOM 1594 C C . GLN A 1 209 ? 3.420 2.707 -9.296 1.00 68.19 209 GLN A C 1
ATOM 1596 O O . GLN A 1 209 ? 2.448 2.420 -8.600 1.00 68.19 209 GLN A O 1
ATOM 1601 N N . GLN A 1 210 ? 4.112 3.838 -9.125 1.00 67.69 210 GLN A N 1
ATOM 1602 C CA . GLN A 1 210 ? 3.774 4.829 -8.094 1.00 67.6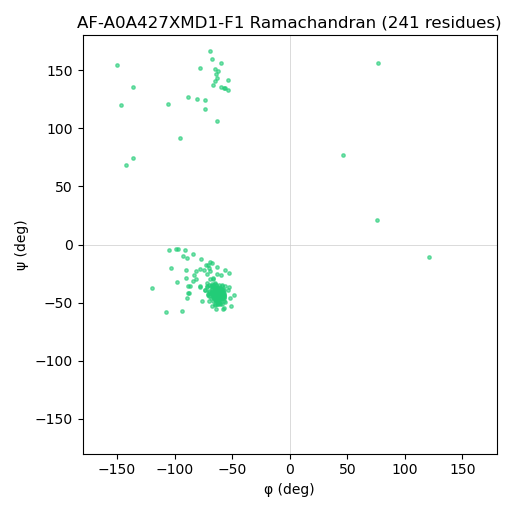9 210 GLN A CA 1
ATOM 1603 C C . GLN A 1 210 ? 2.392 5.456 -8.330 1.00 67.69 210 GLN A C 1
ATOM 1605 O O . GLN A 1 210 ? 1.617 5.625 -7.391 1.00 67.69 210 GLN A O 1
ATOM 1610 N N . THR A 1 211 ? 2.040 5.729 -9.589 1.00 72.75 211 THR A N 1
ATOM 1611 C CA . THR A 1 211 ? 0.716 6.258 -9.960 1.00 72.75 211 THR A CA 1
ATOM 1612 C C . THR A 1 211 ? -0.394 5.256 -9.638 1.00 72.75 211 THR A C 1
ATOM 1614 O O . THR A 1 211 ? -1.389 5.609 -9.008 1.00 72.75 211 THR A O 1
ATOM 1617 N N . CYS A 1 212 ? -0.210 3.982 -9.997 1.00 72.94 212 CYS A N 1
ATOM 1618 C CA . CYS A 1 212 ? -1.123 2.908 -9.598 1.00 72.94 212 CYS A CA 1
ATOM 1619 C C . CYS A 1 212 ? -1.196 2.741 -8.070 1.00 72.94 212 CYS A C 1
ATOM 1621 O O . CYS A 1 212 ? -2.265 2.453 -7.531 1.00 72.94 212 CYS A O 1
ATOM 1623 N N . GLY A 1 213 ? -0.080 2.967 -7.372 1.00 69.94 213 GLY A N 1
ATOM 1624 C CA . GLY A 1 213 ? 0.013 2.946 -5.914 1.00 69.94 213 GLY A CA 1
ATOM 1625 C C . GLY A 1 213 ? -0.908 3.958 -5.229 1.00 69.94 213 GLY A C 1
ATOM 1626 O O . GLY A 1 213 ? -1.500 3.630 -4.203 1.00 69.94 213 GLY A O 1
ATOM 1627 N N . ILE A 1 214 ? -1.122 5.139 -5.821 1.00 70.75 214 ILE A N 1
ATOM 1628 C CA . ILE A 1 214 ? -2.101 6.122 -5.317 1.00 70.75 214 ILE A CA 1
ATOM 1629 C C . ILE A 1 214 ? -3.507 5.515 -5.324 1.00 70.75 214 ILE A C 1
ATOM 1631 O O . ILE A 1 214 ? -4.201 5.549 -4.310 1.00 70.75 214 ILE A O 1
ATOM 1635 N N . GLY A 1 215 ? -3.907 4.906 -6.444 1.00 75.44 215 GLY A N 1
ATOM 1636 C CA . GLY A 1 215 ? -5.205 4.238 -6.561 1.00 75.44 215 GLY A CA 1
ATOM 1637 C C . GLY A 1 215 ? -5.358 3.080 -5.570 1.00 75.44 215 GLY A C 1
ATOM 1638 O O . GLY A 1 215 ? -6.416 2.914 -4.964 1.00 75.44 215 GLY A O 1
ATOM 1639 N N . TRP A 1 216 ? -4.288 2.314 -5.345 1.00 80.44 216 TRP A N 1
ATOM 1640 C CA . TRP A 1 216 ? -4.276 1.243 -4.349 1.00 80.44 216 TRP A CA 1
ATOM 1641 C C . TRP A 1 216 ? -4.444 1.764 -2.916 1.00 80.44 216 TRP A C 1
ATOM 1643 O O . TRP A 1 216 ? -5.281 1.254 -2.173 1.00 80.44 216 TRP A O 1
ATOM 1653 N N . ASN A 1 217 ? -3.709 2.809 -2.534 1.00 74.31 217 ASN A N 1
ATOM 1654 C CA . ASN A 1 217 ? -3.825 3.422 -1.210 1.00 74.31 217 ASN A CA 1
ATOM 1655 C C . ASN A 1 217 ? -5.207 4.051 -0.992 1.00 74.31 217 ASN A C 1
ATOM 1657 O O . ASN A 1 217 ? -5.774 3.920 0.090 1.00 74.31 217 ASN A O 1
ATOM 1661 N N . MET A 1 218 ? -5.785 4.658 -2.030 1.00 77.31 218 MET A N 1
ATOM 1662 C CA . MET A 1 218 ? -7.154 5.174 -2.011 1.00 77.31 218 MET A CA 1
ATOM 1663 C C . MET A 1 218 ? -8.165 4.038 -1.789 1.00 77.31 218 MET A C 1
ATOM 1665 O O . MET A 1 218 ? -9.065 4.158 -0.960 1.00 77.31 218 MET A O 1
ATOM 1669 N N . TYR A 1 219 ? -7.987 2.896 -2.461 1.00 83.88 219 TYR A N 1
ATOM 1670 C CA . TYR A 1 219 ? -8.808 1.702 -2.242 1.00 83.88 219 TYR A CA 1
ATOM 1671 C C . TYR A 1 219 ? -8.695 1.158 -0.810 1.00 83.88 219 TYR A C 1
ATOM 1673 O O . TYR A 1 219 ? -9.717 0.894 -0.172 1.00 83.88 219 TYR A O 1
ATOM 1681 N N . LEU A 1 220 ? -7.475 1.024 -0.280 1.00 78.00 220 LEU A N 1
ATOM 1682 C CA . LEU A 1 220 ? -7.249 0.586 1.102 1.00 78.00 220 LEU A CA 1
ATOM 1683 C C . LEU A 1 220 ? -7.882 1.548 2.111 1.00 78.00 220 LEU A C 1
ATOM 1685 O O . LEU A 1 220 ? -8.501 1.117 3.081 1.00 78.00 220 LEU A O 1
ATOM 1689 N N . SER A 1 221 ? -7.775 2.844 1.841 1.00 79.06 221 SER A N 1
ATOM 1690 C CA . SER A 1 221 ? -8.396 3.907 2.615 1.00 79.06 221 SER A CA 1
ATOM 1691 C C . SER A 1 221 ? -9.925 3.774 2.643 1.00 79.06 221 SER A C 1
ATOM 1693 O O . SER A 1 221 ? -10.517 3.790 3.725 1.00 79.06 221 SER A O 1
ATOM 1695 N N . PHE A 1 222 ? -10.579 3.525 1.505 1.00 86.31 222 PHE A N 1
ATOM 1696 C CA . PHE A 1 222 ? -12.019 3.238 1.480 1.00 86.31 222 PHE A CA 1
ATOM 1697 C C . PHE A 1 222 ? -12.403 1.967 2.226 1.00 86.31 222 PHE A C 1
ATOM 1699 O O . PHE A 1 222 ? -13.414 1.949 2.930 1.00 86.31 222 PHE A O 1
ATOM 1706 N N . LEU A 1 223 ? -11.629 0.896 2.054 1.00 87.62 223 LEU A N 1
ATOM 1707 C CA . LEU A 1 223 ? -11.910 -0.375 2.707 1.00 87.62 223 LEU A CA 1
ATOM 1708 C C . LEU A 1 223 ? -11.841 -0.233 4.231 1.00 87.62 223 LEU A C 1
ATOM 1710 O O . LEU A 1 223 ? -12.723 -0.740 4.922 1.00 87.62 223 LEU A O 1
ATOM 1714 N N . ASN A 1 224 ? -10.849 0.513 4.722 1.00 82.00 224 ASN A N 1
ATOM 1715 C CA . ASN A 1 224 ? -10.684 0.817 6.136 1.00 82.00 224 ASN A CA 1
ATOM 1716 C C . ASN A 1 224 ? -11.844 1.671 6.675 1.00 82.00 224 ASN A C 1
ATOM 1718 O O . ASN A 1 224 ? -12.447 1.330 7.686 1.00 82.00 224 ASN A O 1
ATOM 1722 N N . ALA A 1 225 ? -12.235 2.727 5.955 1.00 85.75 225 ALA A N 1
ATOM 1723 C CA . ALA A 1 225 ? -13.361 3.573 6.355 1.00 85.75 225 ALA A CA 1
ATOM 1724 C C . ALA A 1 225 ? -14.707 2.834 6.362 1.00 85.75 225 ALA A C 1
ATOM 1726 O O . ALA A 1 225 ? -15.554 3.083 7.218 1.00 85.75 225 ALA A O 1
ATOM 1727 N N . ARG A 1 226 ? -14.928 1.926 5.405 1.00 89.06 226 ARG A N 1
ATOM 1728 C CA . ARG A 1 226 ? -16.155 1.122 5.342 1.00 89.06 226 ARG A CA 1
ATOM 1729 C C . ARG A 1 226 ? -16.259 0.154 6.515 1.00 89.06 226 ARG A C 1
ATOM 1731 O O . ARG A 1 226 ? -17.363 -0.091 6.991 1.00 89.06 226 ARG A O 1
ATOM 1738 N N . GLU A 1 227 ? -15.137 -0.412 6.944 1.00 90.75 227 GLU A N 1
ATOM 1739 C CA . GLU A 1 227 ? -15.106 -1.312 8.092 1.00 90.75 227 GLU A CA 1
ATOM 1740 C C . GLU A 1 227 ? -15.400 -0.568 9.399 1.00 90.75 227 GLU A C 1
ATOM 1742 O O . GLU A 1 227 ? -16.309 -0.991 10.109 1.00 90.75 227 GLU A O 1
ATOM 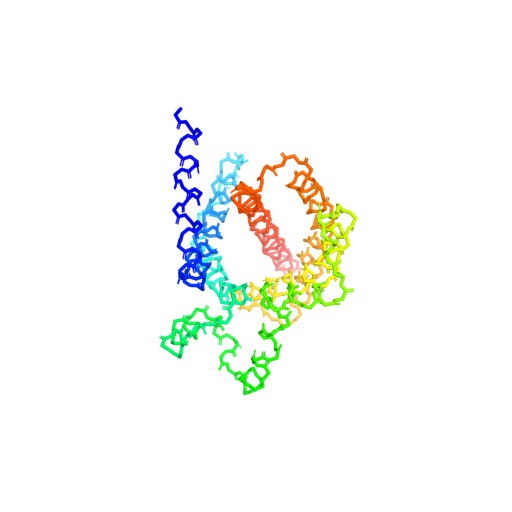1747 N N . ASN A 1 228 ? -14.782 0.595 9.635 1.00 85.81 228 ASN A N 1
ATOM 1748 C CA . ASN A 1 228 ? -15.081 1.426 10.811 1.00 85.81 228 ASN A CA 1
ATOM 1749 C C . ASN A 1 228 ? -16.575 1.811 10.877 1.00 85.81 228 ASN A C 1
ATOM 1751 O O . ASN A 1 228 ? -17.227 1.614 11.897 1.00 85.81 228 ASN A O 1
ATOM 1755 N N . LYS A 1 229 ? -17.171 2.237 9.751 1.00 86.81 229 LYS A N 1
ATOM 1756 C CA . LYS A 1 229 ? -18.617 2.540 9.681 1.00 86.81 229 LYS A CA 1
ATOM 1757 C C . LYS A 1 229 ? -19.507 1.336 9.999 1.00 86.81 229 LYS A C 1
ATOM 1759 O O . LYS A 1 229 ? -20.569 1.484 10.599 1.00 86.81 229 LYS A O 1
ATOM 1764 N N . LYS A 1 230 ? -19.118 0.140 9.544 1.00 89.06 230 LYS A N 1
ATOM 1765 C CA . LYS A 1 230 ? -19.860 -1.101 9.813 1.00 89.06 230 LYS A CA 1
ATOM 1766 C C . LYS A 1 230 ? -19.830 -1.425 11.308 1.00 89.06 230 LYS A C 1
ATOM 1768 O O . LYS A 1 230 ? -20.850 -1.829 11.854 1.00 89.06 230 LYS A O 1
ATOM 1773 N N . GLU A 1 231 ? -18.682 -1.242 11.949 1.00 86.81 231 GLU A N 1
ATOM 1774 C CA . GLU A 1 231 ? -18.481 -1.476 13.380 1.00 86.81 231 GLU A CA 1
ATOM 1775 C C . GLU A 1 231 ? -19.319 -0.518 14.237 1.00 86.81 231 GLU A C 1
ATOM 1777 O O . GLU A 1 231 ? -20.089 -0.969 15.084 1.00 86.81 231 GLU A O 1
ATOM 1782 N N . GLU A 1 232 ? -19.287 0.782 13.928 1.00 87.38 232 GLU A N 1
ATOM 1783 C CA . GLU A 1 232 ? -20.128 1.802 14.574 1.00 87.38 232 GLU A CA 1
ATOM 1784 C C . GLU A 1 232 ? -21.627 1.480 14.456 1.00 87.38 232 GLU A C 1
ATOM 1786 O O . GLU A 1 232 ? -22.375 1.570 15.432 1.00 87.38 232 GLU A O 1
ATOM 1791 N N . ALA A 1 233 ? -22.076 1.058 13.269 1.00 88.62 233 ALA A N 1
ATOM 1792 C CA . ALA A 1 233 ? -23.470 0.694 13.035 1.00 88.62 233 ALA A CA 1
ATOM 1793 C C . ALA A 1 233 ? -23.902 -0.543 13.843 1.00 88.62 233 ALA A C 1
ATOM 1795 O O . ALA A 1 233 ? -25.022 -0.574 14.357 1.00 88.62 233 ALA A O 1
ATOM 1796 N N . MET A 1 234 ? -23.026 -1.547 13.975 1.00 88.44 234 MET A N 1
ATOM 1797 C CA . MET A 1 234 ? -23.293 -2.734 14.795 1.00 88.44 234 MET A CA 1
ATOM 1798 C C . MET A 1 234 ? -23.363 -2.376 16.282 1.00 88.44 234 MET A C 1
ATOM 1800 O O . MET A 1 234 ? -24.327 -2.754 16.944 1.00 88.44 234 MET A O 1
ATOM 1804 N N . ALA A 1 235 ? -22.423 -1.573 16.786 1.00 88.62 235 ALA A N 1
ATOM 1805 C CA . ALA A 1 235 ? -22.431 -1.115 18.176 1.00 88.62 235 ALA A CA 1
ATOM 1806 C C . ALA A 1 235 ? -23.698 -0.305 18.512 1.00 88.62 235 ALA A C 1
ATOM 1808 O O . ALA A 1 235 ? -24.328 -0.514 19.552 1.00 88.62 235 ALA A O 1
ATOM 1809 N N . ALA A 1 236 ? -24.129 0.579 17.605 1.00 91.00 236 ALA A N 1
ATOM 1810 C CA . ALA A 1 236 ? -25.364 1.343 17.767 1.00 91.00 236 ALA A CA 1
ATOM 1811 C C . ALA A 1 236 ? -26.620 0.451 17.753 1.00 91.00 236 ALA A C 1
ATOM 1813 O O . ALA A 1 236 ? -27.574 0.720 18.485 1.00 91.00 236 ALA A O 1
ATOM 1814 N N . ALA A 1 237 ? -26.638 -0.603 16.931 1.00 91.88 237 ALA A N 1
ATOM 1815 C CA . ALA A 1 237 ? -27.738 -1.564 16.887 1.00 91.88 237 ALA A CA 1
ATOM 1816 C C . ALA A 1 237 ? -27.816 -2.408 18.169 1.00 91.88 237 ALA A C 1
ATOM 1818 O O . ALA A 1 237 ? -28.908 -2.596 18.705 1.00 91.88 237 ALA A O 1
ATOM 1819 N N . GLU A 1 238 ? -26.676 -2.859 18.698 1.00 90.75 238 GLU A N 1
ATOM 1820 C CA . GLU A 1 238 ? -26.618 -3.589 19.970 1.00 90.75 238 GLU A CA 1
ATOM 1821 C C . GLU A 1 238 ? -27.081 -2.735 21.150 1.00 90.75 238 GLU A C 1
ATOM 1823 O O . GLU A 1 238 ? -27.822 -3.221 22.003 1.00 90.75 238 GLU A O 1
ATOM 1828 N N . LEU A 1 239 ? -26.691 -1.457 21.191 1.00 92.25 239 LEU A N 1
ATOM 1829 C CA . LEU A 1 239 ? -27.143 -0.538 22.233 1.00 92.25 239 LEU A CA 1
ATOM 1830 C C . LEU A 1 239 ? -28.665 -0.360 22.197 1.00 92.25 239 LEU A C 1
ATOM 1832 O O . LEU A 1 239 ? -29.306 -0.424 23.241 1.00 92.25 239 LEU A O 1
ATOM 1836 N N . LYS A 1 240 ? -29.241 -0.195 21.000 1.00 92.12 240 LYS A N 1
ATOM 1837 C CA . LYS A 1 240 ? -30.697 -0.102 20.817 1.00 92.12 240 LYS A CA 1
ATOM 1838 C C . LYS A 1 240 ? -31.425 -1.385 21.207 1.00 92.12 240 LYS A C 1
ATOM 1840 O O . LYS A 1 240 ? -32.528 -1.302 21.715 1.00 92.12 240 LYS A O 1
ATOM 1845 N N . ALA A 1 241 ? -30.829 -2.553 20.978 1.00 91.94 241 ALA A N 1
ATOM 1846 C CA . ALA A 1 241 ? -31.428 -3.835 21.350 1.00 91.94 241 ALA A CA 1
ATOM 1847 C C . ALA A 1 241 ? -31.412 -4.102 22.868 1.00 91.94 241 ALA A C 1
ATOM 1849 O O . ALA A 1 241 ? -32.122 -4.989 23.337 1.00 91.94 241 ALA A O 1
ATOM 1850 N N . ARG A 1 242 ? -30.582 -3.374 23.629 1.00 89.31 242 ARG A N 1
ATOM 1851 C CA . ARG A 1 242 ? -30.493 -3.462 25.097 1.00 89.31 242 ARG A CA 1
ATOM 1852 C C . ARG A 1 242 ? -31.390 -2.454 25.830 1.00 89.31 242 ARG A C 1
ATOM 1854 O O . ARG A 1 242 ? -31.468 -2.539 27.054 1.00 89.31 242 ARG A O 1
ATOM 1861 N N . GLN A 1 243 ? -31.988 -1.499 25.116 1.00 78.94 243 GLN A N 1
ATOM 1862 C CA . GLN A 1 243 ? -32.926 -0.495 25.636 1.00 78.94 243 GLN A CA 1
ATOM 1863 C C . GLN A 1 243 ? -34.367 -0.972 25.466 1.00 78.94 243 GLN A C 1
ATOM 1865 O O . GLN A 1 243 ? -35.168 -0.688 26.382 1.00 78.94 243 GLN A O 1
#

Secondary structure (DSSP, 8-state):
-HHHHHHHHHHHHHHHHHH-HHHHHHHHHHHHHHHHHHHHHHHHHHT-SSSPPPP-HHHHHHHHHHHHHHHHHHSPPPSSGGGHHHHHHHS-GGGTT-HHHHHHHHHHHHHHSHHHHHHHHHHHSPPPTT--HHHHHHHHHHIIIIIHHHHHHHHHHHHHHHTT--HHHHHHHIIIIIHHHHHHHHHHHHHHHHHHHHTS-GGGHHHHHHHHHHHHHHHHHHHHHHHHHHHHHHHHHHHHHT-

InterPro domains:
  IPR007248 Mpv17/PMP22 [PF04117] (160-221)
  IPR007248 Mpv17/PMP22 [PTHR11266] (11-222)

Nearest PDB structures (foldseek):
  1ih5-assembly1_A  TM=4.550E-01  e=8.580E+00  Homo sapiens
  8xx8-assembly1_B  TM=2.625E-01  e=8.188E+00  Salinarimonas soli

Solvent-accessible surface area (backbone atoms only — not comparable to full-atom values): 13039 Å² total; per-residue (Å²): 111,71,67,60,54,52,49,52,51,47,53,53,49,50,55,42,37,76,76,40,40,35,65,43,35,18,54,48,34,17,51,42,29,27,53,14,30,52,51,38,50,53,50,54,34,73,69,38,89,70,82,54,66,80,87,60,62,68,59,37,49,50,32,26,50,51,18,26,27,45,8,52,50,49,20,53,80,72,96,49,81,87,52,49,65,63,46,62,71,30,39,55,73,80,59,77,75,41,77,64,44,72,74,40,39,68,59,50,47,44,58,60,5,52,53,33,36,49,52,49,43,44,72,77,56,65,75,55,97,85,63,46,73,68,54,50,50,53,51,51,52,49,41,58,70,52,50,46,55,52,53,41,48,50,49,50,52,53,51,32,56,78,71,66,50,52,72,70,56,38,56,49,44,47,61,62,43,34,52,51,50,50,58,48,44,72,60,48,49,62,53,52,50,48,46,40,69,76,70,42,55,81,87,46,35,62,63,50,52,53,55,53,45,32,57,50,38,18,49,52,43,47,50,52,53,53,48,54,53,52,51,54,52,50,55,54,50,54,55,60,74,74,108

Radius of gyration: 19.69 Å; Cα contacts (8 Å, |Δi|>4): 198; chains: 1; bounding box: 59×38×49 Å

Organism: NCBI:txid105984

Mean predicted aligned error: 9.94 Å

Foldseek 3Di:
DVVVVLLVVLVVLVVCCVVPVLVSQLVLQLVLLLVLLVVLLVVQQVPDPPDRDDDDVLLSVLSNLLSNQVSQLQTDPDPDPVCVVSNVVSHDPVLVPDPVCVVCVVVSSLCRHVVNVVVVLCVVQPADPVGDPVSLLVSQVVCLVPVLLVVLLCVLVSLCVSVVHDPVLSVVSCVQQSVVLSVVCVVPVSVLVCCLVVPNDPSCSVVSVSVVVSVSSNVSSVSSVVSVVVVVVVVVVVVVVVD

pLDDT: mean 72.37, std 13.86, range [34.75, 92.25]

Sequence (243 aa):
MATAALQRFSAFYNRKFDSHPTTTLVTANGALSTIADMLAQTSGIALAKDNPPEYDWARTGRFLVFGLGMGPIVAPPPPSPASLPFVLLSAPAFLLLSPIYILLYPLLWSLTSTGGWLRLLERGIPMPAGGSLVVTAKRVLADQVVMAPIGLAMFTGSMGLMEGKTVPELQQKFKDVYWTALKANWKVWPFIQGVNMGVVPLAYRLPFQQTCGIGWNMYLSFLNARENKKEEAMAAAELKARQ